Protein AF-W8YZR6-F1 (afdb_monomer)

Sequence (194 aa):
MFLKKNAETILKQSAKPENLPAQYIDMLAEHPPKNAQMVEAARIGDVQEKIISKRSFVLPILRPTKQGIEMDGAALFRGKDNKCVGMLNGEQTLGMNFVIGEKLGGYFTIREKNQLITYEIHKLHRKIKVFTENTTKPKFDIHLFLEGTLAELHFSDYKQVMDEKRLTKDISKEMEQRIQKSIKLVQKNIRWMY

Foldseek 3Di:
DDEPDDPVLQCPFQAPPHRGSVVVVVVLLPCCLAALQAAHADDPVRVVVLLVVLHKDWHFYWDQDPRHIDTGWIFTAGSNVRDRQDTGGSLLSSLVCLQPPPHDWHWDWDDDPFKIWIKTFPDKDKDWDWACPPVVDIDIDIDIDTDTDGPDIGGPDPVPPDDPVNVVVVVVVVSVVSNVVSVVVSCVRRVPDD

Radius of gyration: 18.9 Å; Cα contacts (8 Å, |Δi|>4): 340; chains: 1; bounding box: 51×31×49 Å

Structure (mmCIF, N/CA/C/O backbone):
data_AF-W8YZR6-F1
#
_entry.id   AF-W8YZR6-F1
#
loop_
_atom_site.group_PDB
_atom_site.id
_atom_site.type_symbol
_atom_site.label_atom_id
_atom_site.label_alt_id
_atom_site.label_comp_id
_atom_site.label_asym_id
_atom_site.label_entity_id
_atom_site.label_seq_id
_atom_site.pdbx_PDB_ins_code
_atom_site.Cartn_x
_atom_site.Cartn_y
_atom_site.Cartn_z
_atom_site.occupancy
_atom_site.B_iso_or_equiv
_atom_site.auth_seq_id
_atom_site.auth_comp_id
_atom_site.auth_asym_id
_atom_site.auth_atom_id
_atom_site.pdbx_PDB_model_num
ATOM 1 N N . MET A 1 1 ? -12.659 -6.607 0.108 1.00 91.25 1 MET A N 1
ATOM 2 C CA . MET A 1 1 ? -12.374 -5.526 -0.871 1.00 91.25 1 MET A CA 1
ATOM 3 C C . MET A 1 1 ? -13.376 -4.388 -0.686 1.00 91.25 1 MET A C 1
ATOM 5 O O . MET A 1 1 ? -14.341 -4.581 0.046 1.00 91.25 1 MET A O 1
ATOM 9 N N . PHE A 1 2 ? -13.167 -3.223 -1.305 1.00 92.81 2 PHE A N 1
ATOM 10 C CA . PHE A 1 2 ? -14.051 -2.057 -1.193 1.00 92.81 2 PHE A CA 1
ATOM 11 C C . PHE A 1 2 ? -14.440 -1.484 -2.560 1.00 92.81 2 PHE A C 1
ATOM 13 O O . PHE A 1 2 ? -13.616 -1.382 -3.463 1.00 92.81 2 PHE A O 1
ATOM 20 N N . LEU A 1 3 ? -15.685 -1.028 -2.681 1.00 91.81 3 LEU A N 1
ATOM 21 C CA . LEU A 1 3 ? -16.176 -0.258 -3.817 1.00 91.81 3 LEU A CA 1
ATOM 22 C C . LEU A 1 3 ? -16.985 0.924 -3.276 1.00 91.81 3 LEU A C 1
ATOM 24 O O . LEU A 1 3 ? -17.886 0.746 -2.464 1.00 91.81 3 LEU A O 1
ATOM 28 N N . LYS A 1 4 ? -16.680 2.139 -3.743 1.00 84.19 4 LYS A N 1
ATOM 29 C CA . LYS A 1 4 ? -17.398 3.357 -3.321 1.00 84.19 4 LYS A CA 1
ATOM 30 C C . LYS A 1 4 ? -18.831 3.430 -3.873 1.00 84.19 4 LYS A C 1
ATOM 32 O O . LYS A 1 4 ? -19.674 4.123 -3.314 1.00 84.19 4 LYS A O 1
ATOM 37 N N . LYS A 1 5 ? -19.075 2.783 -5.012 1.00 84.38 5 LYS A N 1
ATOM 38 C CA . LYS A 1 5 ? -20.367 2.728 -5.708 1.00 84.38 5 LYS A CA 1
ATOM 39 C C . LYS A 1 5 ? -21.103 1.419 -5.391 1.00 84.38 5 LYS A C 1
ATOM 41 O O . LYS A 1 5 ? -20.614 0.595 -4.629 1.00 84.38 5 LYS A O 1
ATOM 46 N N . ASN A 1 6 ? -22.271 1.230 -6.000 1.00 87.38 6 ASN A N 1
ATOM 47 C CA . ASN A 1 6 ? -23.043 -0.006 -5.891 1.00 87.38 6 ASN A CA 1
ATOM 48 C C . ASN A 1 6 ? -22.237 -1.215 -6.421 1.00 87.38 6 ASN A C 1
ATOM 50 O O . ASN A 1 6 ? -21.780 -1.200 -7.567 1.00 87.38 6 ASN A O 1
ATOM 54 N N . ALA A 1 7 ? -22.099 -2.256 -5.594 1.00 88.06 7 ALA A N 1
ATOM 55 C CA . ALA A 1 7 ? -21.412 -3.513 -5.909 1.00 88.06 7 ALA A CA 1
ATOM 56 C C . ALA A 1 7 ? -21.978 -4.230 -7.142 1.00 88.06 7 ALA A C 1
ATOM 58 O O . ALA A 1 7 ? -21.230 -4.859 -7.886 1.00 88.06 7 ALA A O 1
ATOM 59 N N . GLU A 1 8 ? -23.270 -4.062 -7.423 1.00 88.56 8 GLU A N 1
ATOM 60 C CA . GLU A 1 8 ? -23.934 -4.600 -8.611 1.00 88.56 8 GLU A CA 1
ATOM 61 C C . GLU A 1 8 ? -23.237 -4.179 -9.916 1.00 88.56 8 GLU A C 1
ATOM 63 O O . GLU A 1 8 ? -23.178 -4.950 -10.868 1.00 88.56 8 GLU A O 1
ATOM 68 N N . THR A 1 9 ? -22.640 -2.981 -9.954 1.00 87.94 9 THR A N 1
ATOM 69 C CA . THR A 1 9 ? -21.913 -2.494 -11.142 1.00 87.94 9 THR A CA 1
ATOM 70 C C . THR A 1 9 ? -20.668 -3.315 -11.468 1.00 87.94 9 THR A C 1
ATOM 72 O O . THR A 1 9 ? -20.282 -3.387 -12.629 1.00 87.94 9 THR A O 1
ATOM 75 N N . ILE A 1 10 ? -20.055 -3.943 -10.463 1.00 87.62 10 ILE A N 1
ATOM 76 C CA . ILE A 1 10 ? -18.914 -4.846 -10.631 1.00 87.62 10 ILE A CA 1
ATOM 77 C C . ILE A 1 10 ? -19.404 -6.233 -11.053 1.00 87.62 10 ILE A C 1
ATOM 79 O O . ILE A 1 10 ? -18.834 -6.834 -11.951 1.00 87.62 10 ILE A O 1
ATOM 83 N N . LEU A 1 11 ? -20.500 -6.720 -10.469 1.00 85.75 11 LEU A N 1
ATOM 84 C CA . LEU A 1 11 ? -21.044 -8.049 -10.775 1.00 85.75 11 LEU A CA 1
ATOM 85 C C . LEU A 1 11 ? -21.717 -8.146 -12.155 1.00 85.75 11 LEU A C 1
ATOM 87 O O . LEU A 1 11 ? -21.986 -9.245 -12.623 1.00 85.75 11 LEU A O 1
ATOM 91 N N . LYS A 1 12 ? -21.993 -7.011 -12.806 1.00 85.88 12 LYS A N 1
ATOM 92 C CA . LYS A 1 12 ? -22.522 -6.942 -14.180 1.00 85.88 12 LYS A CA 1
ATOM 93 C C . LYS A 1 12 ? -21.444 -6.775 -15.256 1.00 85.88 12 LYS A C 1
ATOM 95 O O . LYS A 1 12 ? -21.772 -6.794 -16.439 1.00 85.88 12 LYS A O 1
ATOM 100 N N . GLN A 1 13 ? -20.189 -6.550 -14.874 1.00 80.56 13 GLN A N 1
ATOM 101 C CA . GLN A 1 13 ? -19.082 -6.395 -15.821 1.00 80.56 13 GLN A CA 1
ATOM 102 C C . GLN A 1 13 ? -18.723 -7.746 -16.436 1.00 80.56 13 GLN A C 1
ATOM 104 O O . GLN A 1 13 ? -18.505 -8.693 -15.701 1.00 80.56 13 GLN A O 1
ATOM 109 N N . SER A 1 14 ? -18.578 -7.831 -17.756 1.00 72.88 14 SER A N 1
ATOM 110 C CA . SER A 1 14 ? -17.901 -8.964 -18.394 1.00 72.88 14 SER A CA 1
ATOM 111 C C . SER A 1 14 ? -16.448 -8.574 -18.655 1.00 72.88 14 SER A C 1
ATOM 113 O O . SER A 1 14 ? -16.198 -7.643 -19.426 1.00 72.88 14 SER A O 1
ATOM 115 N N . ALA A 1 15 ? -15.496 -9.259 -18.029 1.00 68.50 15 ALA A N 1
ATOM 116 C CA . ALA A 1 15 ? -14.074 -9.081 -18.306 1.00 68.50 15 ALA A CA 1
ATOM 117 C C . ALA A 1 15 ? -13.576 -10.220 -19.209 1.00 68.50 15 ALA A C 1
ATOM 119 O O . ALA A 1 15 ? -14.099 -11.325 -19.171 1.00 68.50 15 ALA A O 1
ATOM 120 N N . LYS A 1 16 ? -12.557 -9.971 -20.032 1.00 68.44 16 LYS A N 1
ATOM 121 C CA . LYS A 1 16 ? -11.732 -11.052 -20.597 1.00 68.44 16 LYS A CA 1
ATOM 122 C C . LYS A 1 16 ? -10.433 -11.119 -19.785 1.00 68.44 16 LYS A C 1
ATOM 124 O O . LYS A 1 16 ? -9.955 -10.063 -19.368 1.00 68.44 16 LYS A O 1
ATOM 129 N N . PRO A 1 17 ? -9.839 -12.304 -19.562 1.00 67.75 17 PRO A N 1
ATOM 130 C CA . PRO A 1 17 ? -10.177 -13.607 -20.148 1.00 67.75 17 PRO A CA 1
ATOM 131 C C . PRO A 1 17 ? -11.305 -14.377 -19.437 1.00 67.75 17 PRO A C 1
ATOM 133 O O . PRO A 1 17 ? -11.784 -15.350 -20.008 1.00 67.75 17 PRO A O 1
ATOM 136 N N . GLU A 1 18 ? -11.733 -13.947 -18.246 1.00 75.06 18 GLU A N 1
ATOM 137 C CA . GLU A 1 18 ? -12.742 -14.642 -17.434 1.00 75.06 18 GLU A CA 1
ATOM 138 C C . GLU A 1 18 ? -14.063 -13.863 -17.377 1.00 75.06 18 GLU A C 1
ATOM 140 O O . GLU A 1 18 ? -14.131 -12.768 -16.812 1.00 75.06 18 GLU A O 1
ATOM 145 N N . ASN A 1 19 ? -15.121 -14.448 -17.943 1.00 78.56 19 ASN A N 1
ATOM 146 C CA . ASN A 1 19 ? -16.433 -13.811 -18.053 1.00 78.56 19 ASN A CA 1
ATOM 147 C C . ASN A 1 19 ? -17.218 -13.837 -16.733 1.00 78.56 19 ASN A C 1
ATOM 149 O O . ASN A 1 19 ? -18.171 -13.070 -16.592 1.00 78.56 19 ASN A O 1
ATOM 153 N N . LEU A 1 20 ? -16.850 -14.704 -15.782 1.00 87.12 20 LEU A N 1
ATOM 154 C CA . LEU A 1 20 ? -17.445 -14.767 -14.451 1.00 87.12 20 LEU A CA 1
ATOM 155 C C . LEU A 1 20 ? -16.803 -13.716 -13.529 1.00 87.12 20 LEU A C 1
ATOM 157 O O . LEU A 1 20 ? -15.658 -13.881 -13.101 1.00 87.12 20 LEU A O 1
ATOM 161 N N . PRO A 1 21 ? -17.534 -12.662 -13.119 1.00 85.50 21 PRO A N 1
ATOM 162 C CA . PRO A 1 21 ? -16.940 -11.538 -12.389 1.00 85.50 21 PRO A CA 1
ATOM 163 C C . PRO A 1 21 ? -16.348 -11.951 -11.045 1.00 85.50 21 PRO A C 1
ATOM 165 O O . PRO A 1 21 ? -15.334 -11.410 -10.624 1.00 85.50 21 PRO A O 1
ATOM 168 N N . ALA A 1 22 ? -16.959 -12.936 -10.382 1.00 87.50 22 ALA A N 1
ATOM 169 C CA . ALA A 1 22 ? -16.454 -13.477 -9.127 1.00 87.50 22 ALA A CA 1
ATOM 170 C C . ALA A 1 22 ? -15.081 -14.148 -9.297 1.00 87.50 22 ALA A C 1
ATOM 172 O O . ALA A 1 22 ? -14.183 -13.876 -8.507 1.00 87.50 22 ALA A O 1
ATOM 173 N N . GLN A 1 23 ? -14.901 -14.963 -10.342 1.00 87.56 23 GLN A N 1
ATOM 174 C CA . GLN A 1 23 ? -13.617 -15.609 -10.632 1.00 87.56 23 GLN A CA 1
ATOM 175 C C . GLN A 1 23 ? -12.572 -14.587 -11.074 1.00 87.56 23 GLN A C 1
ATOM 177 O O . GLN A 1 23 ? -11.434 -14.635 -10.623 1.00 87.56 23 GLN A O 1
ATOM 182 N N . TYR A 1 24 ? -12.965 -13.600 -11.878 1.00 87.62 24 TYR A N 1
ATOM 183 C CA . TYR A 1 24 ? -12.060 -12.525 -12.265 1.00 87.62 24 TYR A CA 1
ATOM 184 C C . TYR A 1 24 ? -11.582 -11.699 -11.055 1.00 87.62 24 TYR A C 1
ATOM 186 O O . TYR A 1 24 ? -10.404 -11.366 -10.956 1.00 87.62 24 TYR A O 1
ATOM 194 N N . ILE A 1 25 ? -12.465 -11.401 -10.094 1.00 88.81 25 ILE A N 1
ATOM 195 C CA . ILE A 1 25 ? -12.089 -10.738 -8.833 1.00 88.81 25 ILE A CA 1
ATOM 196 C C . ILE A 1 25 ? -11.135 -11.609 -8.008 1.00 88.81 25 ILE A C 1
ATOM 198 O O . ILE A 1 25 ? -10.204 -11.072 -7.409 1.00 88.81 25 ILE A O 1
ATOM 202 N N . ASP A 1 26 ? -11.355 -12.922 -7.976 1.00 88.81 26 ASP A N 1
ATOM 203 C CA . ASP A 1 26 ? -10.480 -13.867 -7.276 1.00 88.81 26 ASP A CA 1
ATOM 204 C C . ASP A 1 26 ? -9.076 -13.889 -7.898 1.00 88.81 26 ASP A C 1
ATOM 206 O O . ASP A 1 26 ? -8.087 -13.713 -7.194 1.00 88.81 26 ASP A O 1
ATOM 210 N N . MET A 1 27 ? -8.981 -13.918 -9.233 1.00 87.06 27 MET A N 1
ATOM 211 C CA . MET A 1 27 ? -7.703 -13.774 -9.944 1.00 87.06 27 MET A CA 1
ATOM 212 C C . MET A 1 27 ? -6.999 -12.456 -9.594 1.00 87.06 27 MET A C 1
ATOM 214 O O . MET A 1 27 ? -5.801 -12.437 -9.312 1.00 87.06 27 MET A O 1
ATOM 218 N N . LEU A 1 28 ? -7.736 -11.338 -9.556 1.00 87.62 28 LEU A N 1
ATOM 219 C CA . LEU A 1 28 ? -7.172 -10.051 -9.140 1.00 87.62 28 LEU A CA 1
ATOM 220 C C . LEU A 1 28 ? -6.657 -10.096 -7.693 1.00 87.62 28 LEU A C 1
ATOM 222 O O . LEU A 1 28 ? -5.638 -9.470 -7.400 1.00 87.62 28 LEU A O 1
ATOM 226 N N . ALA A 1 29 ? -7.319 -10.831 -6.795 1.00 87.44 29 ALA A N 1
ATOM 227 C CA . ALA A 1 29 ? -6.928 -10.966 -5.391 1.00 87.44 29 ALA A CA 1
ATOM 228 C C . ALA A 1 29 ? -5.534 -11.590 -5.203 1.00 87.44 29 ALA A C 1
ATOM 230 O O . ALA A 1 29 ? -4.883 -11.314 -4.194 1.00 87.44 29 ALA A O 1
ATOM 231 N N . GLU A 1 30 ? -5.058 -12.369 -6.176 1.00 84.88 30 GLU A N 1
ATOM 232 C CA . GLU A 1 30 ? -3.738 -13.012 -6.168 1.00 84.88 30 GLU A CA 1
ATOM 233 C C . GLU A 1 30 ? -2.605 -12.105 -6.680 1.00 84.88 30 GLU A C 1
ATOM 235 O O . GLU A 1 30 ? -1.425 -12.413 -6.503 1.00 84.88 30 GLU A O 1
ATOM 240 N N . HIS A 1 31 ? -2.932 -10.973 -7.312 1.00 82.06 31 HIS A N 1
ATOM 241 C CA . HIS A 1 31 ? -1.958 -10.061 -7.922 1.00 82.06 31 HIS A CA 1
ATOM 242 C C . HIS A 1 31 ? -1.139 -9.164 -6.972 1.00 82.06 31 HIS A C 1
ATOM 244 O O . HIS A 1 31 ? -0.016 -8.828 -7.357 1.00 82.06 31 HIS A O 1
ATOM 250 N N . PRO A 1 32 ? -1.601 -8.747 -5.772 1.00 75.25 32 PRO A N 1
ATOM 251 C CA . PRO A 1 32 ? -0.877 -7.789 -4.929 1.00 75.25 32 PRO A CA 1
ATOM 252 C C . PRO A 1 32 ? 0.609 -8.101 -4.665 1.00 75.25 32 PRO A C 1
ATOM 254 O O . PRO A 1 32 ? 1.411 -7.172 -4.742 1.00 75.25 32 PRO A O 1
ATOM 257 N N . PRO A 1 33 ? 1.049 -9.363 -4.471 1.00 74.19 33 PRO A N 1
ATOM 258 C CA . PRO A 1 33 ? 2.476 -9.675 -4.333 1.00 74.19 33 PRO A CA 1
ATOM 259 C C . PRO A 1 33 ? 3.338 -9.265 -5.539 1.00 74.19 33 PRO A C 1
ATOM 261 O O . PRO A 1 33 ? 4.545 -9.090 -5.394 1.00 74.19 33 PRO A O 1
ATOM 264 N N . LYS A 1 34 ? 2.733 -9.115 -6.724 1.00 76.81 34 LYS A N 1
ATOM 265 C CA . LYS A 1 34 ? 3.382 -8.722 -7.985 1.00 76.81 34 LYS A CA 1
ATOM 266 C C . LYS A 1 34 ? 3.108 -7.265 -8.373 1.00 76.81 34 LYS A C 1
ATOM 268 O O . 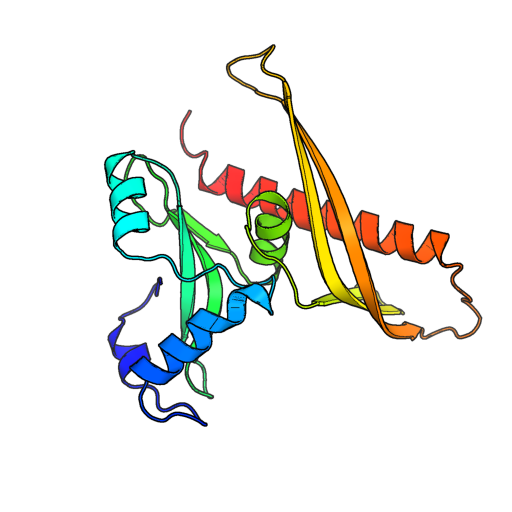LYS A 1 34 ? 3.668 -6.788 -9.354 1.00 76.81 34 LYS A O 1
ATOM 273 N N . ASN A 1 35 ? 2.248 -6.562 -7.634 1.00 82.25 35 ASN A N 1
ATOM 274 C CA . ASN A 1 35 ? 1.923 -5.164 -7.883 1.00 82.25 35 ASN A CA 1
ATOM 275 C C . ASN A 1 35 ? 1.884 -4.374 -6.572 1.00 82.25 35 ASN A C 1
ATOM 277 O O . ASN A 1 35 ? 0.868 -4.312 -5.880 1.00 82.25 35 ASN A O 1
ATOM 281 N N . ALA A 1 36 ? 2.987 -3.689 -6.287 1.00 81.94 36 ALA A N 1
ATOM 282 C CA . ALA A 1 36 ? 3.149 -2.841 -5.118 1.00 81.94 36 ALA A CA 1
ATOM 283 C C . ALA A 1 36 ? 2.123 -1.697 -4.986 1.00 81.94 36 ALA A C 1
ATOM 285 O O . ALA A 1 36 ? 1.977 -1.142 -3.896 1.00 81.94 36 ALA A O 1
ATOM 286 N N . GLN A 1 37 ? 1.402 -1.340 -6.053 1.00 87.19 37 GLN A N 1
ATOM 287 C CA . GLN A 1 37 ? 0.322 -0.346 -6.025 1.00 87.19 37 GLN A CA 1
ATOM 288 C C . GLN A 1 37 ? -1.007 -0.907 -5.483 1.00 87.19 37 GLN A C 1
ATOM 290 O O . GLN A 1 37 ? -1.957 -0.154 -5.255 1.00 87.19 37 GLN A O 1
ATOM 295 N N . MET A 1 38 ? -1.082 -2.218 -5.246 1.00 87.19 38 MET A N 1
ATOM 296 C CA . MET A 1 38 ? -2.266 -2.916 -4.751 1.00 87.19 38 MET A CA 1
ATOM 297 C C . MET A 1 38 ? -2.081 -3.334 -3.292 1.00 87.19 38 MET A C 1
ATOM 299 O O . MET A 1 38 ? -0.975 -3.603 -2.827 1.00 87.19 38 MET A O 1
ATOM 303 N N . VAL A 1 39 ? -3.182 -3.397 -2.548 1.00 89.31 39 VAL A N 1
ATOM 304 C CA . VAL A 1 39 ? -3.201 -3.977 -1.198 1.00 89.31 39 VAL A CA 1
ATOM 305 C C . VAL A 1 39 ? -3.699 -5.411 -1.285 1.00 89.31 39 VAL A C 1
ATOM 307 O O . VAL A 1 39 ? -4.571 -5.716 -2.099 1.00 89.31 39 VAL A O 1
ATOM 310 N N . GLU A 1 40 ? -3.175 -6.283 -0.428 1.00 87.75 40 GLU A N 1
ATOM 311 C CA . GLU A 1 40 ? -3.666 -7.652 -0.299 1.00 87.75 40 GLU A CA 1
ATOM 312 C C . GLU A 1 40 ? -5.172 -7.701 -0.001 1.00 87.75 40 GLU A C 1
ATOM 314 O O . GLU A 1 40 ? -5.731 -6.879 0.739 1.00 87.75 40 GLU A O 1
ATOM 319 N N . ALA A 1 41 ? -5.850 -8.683 -0.595 1.00 87.81 41 ALA A N 1
ATOM 320 C CA . ALA A 1 41 ? -7.250 -8.929 -0.309 1.00 87.81 41 ALA A CA 1
ATOM 321 C C . ALA A 1 41 ? -7.407 -9.413 1.140 1.00 87.81 41 ALA A C 1
ATOM 323 O O . ALA A 1 41 ? -6.919 -10.473 1.520 1.00 87.81 41 ALA A O 1
ATOM 324 N N . ALA A 1 42 ? -8.109 -8.628 1.957 1.00 89.94 42 ALA A N 1
ATOM 325 C CA . ALA A 1 42 ? -8.361 -8.991 3.346 1.00 89.94 42 ALA A CA 1
ATOM 326 C C . ALA A 1 42 ? -9.412 -10.105 3.453 1.00 89.94 42 ALA A C 1
ATOM 328 O O . ALA A 1 42 ? -10.463 -10.033 2.802 1.00 89.94 42 ALA A O 1
ATOM 329 N N . ARG A 1 43 ? -9.171 -11.083 4.334 1.00 91.94 43 ARG A N 1
ATOM 330 C CA . ARG A 1 43 ? -10.180 -12.081 4.706 1.00 91.94 43 ARG A CA 1
ATOM 331 C C . ARG A 1 43 ? -11.198 -11.453 5.649 1.00 91.94 43 ARG A C 1
ATOM 333 O O . ARG A 1 43 ? -10.880 -10.547 6.418 1.00 91.94 43 ARG A O 1
ATOM 340 N N . ILE A 1 44 ? -12.428 -11.963 5.630 1.00 93.50 44 ILE A N 1
ATOM 341 C CA . ILE A 1 44 ? -13.504 -11.431 6.478 1.00 93.50 44 ILE A CA 1
ATOM 342 C C . ILE A 1 44 ? -13.156 -11.489 7.973 1.00 93.50 44 ILE A C 1
ATOM 344 O O . ILE A 1 44 ? -13.432 -10.529 8.688 1.00 93.50 44 ILE A O 1
ATOM 348 N N . GLY A 1 45 ? -12.477 -12.552 8.420 1.00 96.19 45 GLY A N 1
ATOM 349 C CA . GLY A 1 45 ? -12.012 -12.690 9.803 1.00 96.19 45 GLY A CA 1
ATOM 350 C C . GLY A 1 45 ? -11.028 -11.592 10.215 1.00 96.19 45 GLY A C 1
ATOM 351 O O . GLY A 1 45 ? -11.189 -11.003 11.280 1.00 96.19 45 GLY A O 1
ATOM 352 N N . ASP A 1 46 ? -10.081 -11.236 9.340 1.00 93.75 46 ASP A N 1
ATOM 353 C CA . ASP A 1 46 ? -9.103 -10.170 9.603 1.00 93.75 46 ASP A CA 1
ATOM 354 C C . ASP A 1 46 ? -9.779 -8.797 9.682 1.00 93.75 46 ASP A C 1
ATOM 356 O O . ASP A 1 46 ? -9.393 -7.938 10.473 1.00 93.75 46 ASP A O 1
ATOM 360 N N . VAL A 1 47 ? -10.799 -8.567 8.851 1.00 95.75 47 VAL A N 1
ATOM 361 C CA . VAL A 1 47 ? -11.575 -7.321 8.880 1.00 95.75 47 VAL A CA 1
ATOM 362 C C . VAL A 1 47 ? -12.411 -7.244 10.155 1.00 95.75 47 VAL A C 1
ATOM 364 O O . VAL A 1 47 ? -12.412 -6.211 10.821 1.00 95.75 47 VAL A O 1
ATOM 367 N N . GLN A 1 48 ? -13.092 -8.332 10.516 1.00 96.69 48 GLN A N 1
ATOM 368 C CA . GLN A 1 48 ? -13.896 -8.414 11.732 1.00 96.69 48 GLN A CA 1
ATOM 369 C C . GLN A 1 48 ? -13.043 -8.179 12.982 1.00 96.69 48 GLN A C 1
ATOM 371 O O . GLN A 1 48 ? -13.433 -7.405 13.855 1.00 96.69 48 GLN A O 1
ATOM 376 N N . GLU A 1 49 ? -11.866 -8.796 13.055 1.00 96.81 49 GLU A N 1
ATOM 377 C CA . GLU A 1 49 ? -10.923 -8.609 14.154 1.00 96.81 49 GLU A CA 1
ATOM 378 C C . GLU A 1 49 ? -10.511 -7.133 14.290 1.00 96.81 49 GLU A C 1
ATOM 380 O O . GLU A 1 49 ? -10.579 -6.574 15.390 1.00 96.81 49 GLU A O 1
ATOM 385 N N . LYS A 1 50 ? -10.178 -6.458 13.182 1.00 95.75 50 LYS A N 1
ATOM 386 C CA . LYS A 1 50 ? -9.815 -5.029 13.186 1.00 95.75 50 LYS A CA 1
ATOM 387 C C . LYS A 1 50 ? -10.981 -4.132 13.603 1.00 95.75 50 LYS A C 1
ATOM 389 O O . LYS A 1 50 ? -10.778 -3.186 14.361 1.00 95.75 50 LYS A O 1
ATOM 394 N N . ILE A 1 51 ? -12.201 -4.455 13.171 1.00 95.81 51 ILE A N 1
ATOM 395 C CA . ILE A 1 51 ? -13.431 -3.751 13.565 1.00 95.81 51 ILE A CA 1
ATOM 396 C C . ILE A 1 51 ? -13.672 -3.869 15.076 1.00 95.81 51 ILE A C 1
ATOM 398 O O . ILE A 1 51 ? -13.896 -2.857 15.742 1.00 95.81 51 ILE A O 1
ATOM 402 N N . ILE A 1 52 ? -13.608 -5.085 15.629 1.00 96.38 52 ILE A N 1
ATOM 403 C CA . ILE A 1 52 ? -13.857 -5.345 17.058 1.00 96.38 52 ILE A CA 1
ATOM 404 C C . ILE A 1 52 ? -12.780 -4.679 17.921 1.00 96.38 52 ILE A C 1
ATOM 406 O O . ILE A 1 52 ? -13.091 -4.042 18.927 1.00 96.38 52 ILE A O 1
ATOM 410 N N . SER A 1 53 ? -11.517 -4.765 17.498 1.00 96.44 53 SER A N 1
ATOM 411 C CA . SER A 1 53 ? -10.371 -4.156 18.187 1.00 96.44 53 SER A CA 1
ATOM 412 C C . SER A 1 53 ? -10.231 -2.643 17.955 1.00 96.44 53 SER A C 1
ATOM 414 O O . SER A 1 53 ? -9.293 -2.032 18.468 1.00 96.44 53 SER A O 1
ATOM 416 N N . LYS A 1 54 ? -11.152 -2.016 17.204 1.00 95.56 54 LYS A N 1
ATOM 417 C CA . LYS A 1 54 ? -11.117 -0.591 16.822 1.00 95.56 54 LYS A CA 1
ATOM 418 C C . LYS A 1 54 ? -9.800 -0.177 16.151 1.00 95.56 54 LYS A C 1
ATOM 420 O O . LYS A 1 54 ? -9.354 0.968 16.281 1.00 95.56 54 LYS A O 1
ATOM 425 N N . ARG A 1 55 ? -9.167 -1.093 15.417 1.00 94.31 55 ARG A N 1
ATOM 426 C CA . ARG A 1 55 ? -7.934 -0.843 14.665 1.00 94.31 55 ARG A CA 1
ATOM 427 C C . ARG A 1 55 ? -8.270 -0.322 13.276 1.00 94.31 55 ARG A C 1
ATOM 429 O O . ARG A 1 55 ? -9.131 -0.856 12.587 1.00 94.31 55 ARG A O 1
ATOM 436 N N . SER A 1 56 ? -7.590 0.745 12.859 1.00 94.19 56 SER A N 1
ATOM 437 C CA . SER A 1 56 ? -7.704 1.244 11.485 1.00 94.19 56 SER A CA 1
ATOM 438 C C . SER A 1 56 ? -7.163 0.206 10.506 1.00 94.19 56 SER A C 1
ATOM 440 O O . SER A 1 56 ? -6.184 -0.482 10.796 1.00 94.19 56 SER A O 1
ATOM 442 N N . PHE A 1 57 ? -7.790 0.101 9.342 1.00 94.25 57 PHE A N 1
ATOM 443 C CA . PHE A 1 57 ? -7.449 -0.905 8.345 1.00 94.25 57 PHE A CA 1
ATOM 444 C C . PHE A 1 57 ? -7.588 -0.360 6.932 1.00 94.25 57 PHE A C 1
ATOM 446 O O . PHE A 1 57 ? -8.134 0.719 6.707 1.00 94.25 57 PHE A O 1
ATOM 453 N N . VAL A 1 58 ? -7.064 -1.115 5.975 1.00 94.12 58 VAL A N 1
ATOM 454 C CA . VAL A 1 58 ? -7.156 -0.793 4.556 1.00 94.12 58 VAL A CA 1
ATOM 455 C C . VAL A 1 58 ? -7.774 -1.955 3.800 1.00 94.12 58 VAL A C 1
ATOM 457 O O . VAL A 1 58 ? -7.586 -3.110 4.178 1.00 94.12 58 VAL A O 1
ATOM 460 N N . LEU A 1 59 ? -8.526 -1.645 2.748 1.00 94.81 59 LEU A N 1
ATOM 461 C CA . LEU A 1 59 ? -9.054 -2.633 1.808 1.00 94.81 59 LEU A CA 1
ATOM 462 C C . LEU A 1 59 ? -8.665 -2.233 0.384 1.00 94.81 59 LEU A C 1
ATOM 464 O O . LEU A 1 59 ? -8.712 -1.039 0.077 1.00 94.81 59 LEU A O 1
ATOM 468 N N . PRO A 1 60 ? -8.346 -3.189 -0.503 1.00 93.50 60 PRO A N 1
ATOM 469 C CA . PRO A 1 60 ? -8.131 -2.871 -1.908 1.00 93.50 60 PRO A CA 1
ATOM 470 C C . PRO A 1 60 ? -9.421 -2.344 -2.538 1.00 93.50 60 PRO A C 1
ATOM 472 O O . PRO A 1 60 ? -10.524 -2.787 -2.185 1.00 93.50 60 PRO A O 1
ATOM 475 N N . ILE A 1 61 ? -9.281 -1.390 -3.456 1.00 93.62 61 ILE A N 1
ATOM 476 C CA . ILE A 1 61 ? -10.409 -0.771 -4.154 1.00 93.62 61 ILE A CA 1
ATOM 477 C C . ILE A 1 61 ? -10.656 -1.503 -5.470 1.00 93.62 61 ILE A C 1
ATOM 479 O O . ILE A 1 61 ? -9.743 -1.648 -6.275 1.00 93.62 61 ILE A O 1
ATOM 483 N N . LEU A 1 62 ? -11.909 -1.877 -5.715 1.00 92.25 62 LEU A N 1
ATOM 484 C CA . LEU A 1 62 ? -12.376 -2.293 -7.033 1.00 92.25 62 LEU A CA 1
ATOM 485 C C . LEU A 1 62 ? -12.918 -1.088 -7.803 1.00 92.25 62 LEU A C 1
ATOM 487 O O . LEU A 1 62 ? -13.590 -0.224 -7.230 1.00 92.25 62 LEU A O 1
ATOM 491 N N . ARG A 1 63 ? -12.659 -1.031 -9.109 1.00 88.75 63 ARG A N 1
ATOM 492 C CA . ARG A 1 63 ? -13.219 -0.030 -10.022 1.00 88.75 63 ARG A CA 1
ATOM 493 C C . ARG A 1 63 ? -13.724 -0.705 -11.296 1.00 88.75 63 ARG A C 1
ATOM 495 O O . ARG A 1 63 ? -13.003 -1.508 -11.877 1.00 88.75 63 ARG A O 1
ATOM 502 N N . PRO A 1 64 ? -14.938 -0.379 -11.765 1.00 86.81 64 PRO A N 1
ATOM 503 C CA . PRO A 1 64 ? -15.358 -0.780 -13.098 1.00 86.81 64 PRO A CA 1
ATOM 504 C C . PRO A 1 64 ? -14.575 0.027 -14.141 1.00 86.81 64 PRO A C 1
ATOM 506 O O . PRO A 1 64 ? -14.457 1.250 -14.022 1.00 86.81 64 PRO A O 1
ATOM 509 N N . THR A 1 65 ? -14.088 -0.640 -15.180 1.00 85.56 65 THR A N 1
ATOM 510 C CA . THR A 1 65 ? -13.431 -0.021 -16.337 1.00 85.56 65 THR A CA 1
ATOM 511 C C . THR A 1 65 ? -14.169 -0.398 -17.622 1.00 85.56 65 THR A C 1
ATOM 513 O O . THR A 1 65 ? -15.161 -1.125 -17.596 1.00 85.56 65 THR A O 1
ATOM 516 N N . LYS A 1 66 ? -13.713 0.108 -18.774 1.00 82.19 66 LYS A N 1
ATOM 517 C CA . LYS A 1 66 ? -14.233 -0.340 -20.080 1.00 82.19 66 LYS A CA 1
ATOM 518 C C . LYS A 1 66 ? -13.829 -1.782 -20.413 1.00 82.19 66 LYS A C 1
ATOM 520 O O . LYS A 1 66 ? -14.437 -2.386 -21.285 1.00 82.19 66 LYS A O 1
ATOM 525 N N . GLN A 1 67 ? -12.775 -2.288 -19.775 1.00 79.44 67 GLN A N 1
ATOM 526 C CA . GLN A 1 67 ? -12.158 -3.584 -20.065 1.00 79.44 67 GLN A CA 1
ATOM 527 C C . GLN A 1 67 ? -12.567 -4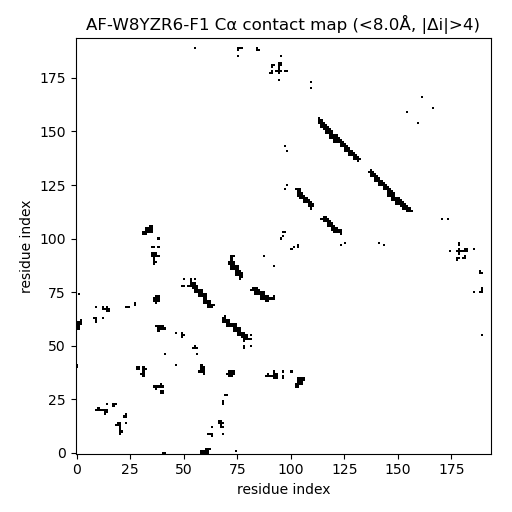.667 -19.054 1.00 79.44 67 GLN A C 1
ATOM 529 O O . GLN A 1 67 ? -12.154 -5.815 -19.201 1.00 79.44 67 GLN A O 1
ATOM 534 N N . GLY A 1 68 ? -13.362 -4.316 -18.039 1.00 85.00 68 GLY A N 1
ATOM 535 C CA . GLY A 1 68 ? -13.754 -5.215 -16.963 1.00 85.00 68 GLY A CA 1
ATOM 536 C C . GLY A 1 68 ? -13.650 -4.538 -15.601 1.00 85.00 68 GLY A C 1
ATOM 537 O O . GLY A 1 68 ? -14.213 -3.469 -15.353 1.00 85.00 68 GLY A O 1
ATOM 538 N N . ILE A 1 69 ? -12.907 -5.174 -14.701 1.00 88.38 69 ILE A N 1
ATOM 539 C CA . ILE A 1 69 ? -12.716 -4.724 -13.323 1.00 88.38 69 ILE A CA 1
ATOM 540 C C . ILE A 1 69 ? -11.231 -4.433 -13.113 1.00 88.38 69 ILE A C 1
ATOM 542 O O . ILE A 1 69 ? -10.363 -5.170 -13.556 1.00 88.38 69 ILE A O 1
ATOM 546 N N . GLU A 1 70 ? -10.924 -3.346 -12.430 1.00 87.50 70 GLU A N 1
ATOM 547 C CA . GLU A 1 70 ? -9.573 -3.040 -11.983 1.00 87.50 70 GLU A CA 1
ATOM 548 C C . GLU A 1 70 ? -9.541 -3.111 -10.460 1.00 87.50 70 GLU A C 1
ATOM 550 O O . GLU A 1 70 ? -10.456 -2.622 -9.790 1.00 87.50 70 GLU A O 1
ATOM 555 N N . MET A 1 71 ? -8.482 -3.705 -9.915 1.00 88.81 71 MET A N 1
ATOM 556 C CA . MET A 1 71 ? -8.162 -3.600 -8.499 1.00 88.81 71 MET A CA 1
ATOM 557 C C . MET A 1 71 ? -6.921 -2.720 -8.355 1.00 88.81 71 MET A C 1
ATOM 559 O O . MET A 1 71 ? -5.828 -3.138 -8.714 1.00 88.81 71 MET A O 1
ATOM 563 N N . ASP A 1 72 ? -7.100 -1.497 -7.857 1.00 87.62 72 ASP A N 1
ATOM 564 C CA . ASP A 1 72 ? -6.026 -0.505 -7.727 1.00 87.62 72 ASP A CA 1
ATOM 565 C C . ASP A 1 72 ? -6.248 0.403 -6.516 1.00 87.62 72 ASP A C 1
ATOM 567 O O . ASP A 1 72 ? -7.328 0.972 -6.315 1.00 87.62 72 ASP A O 1
ATOM 571 N N . GLY A 1 73 ? -5.182 0.608 -5.749 1.00 92.19 73 GLY A N 1
ATOM 572 C CA . GLY A 1 73 ? -5.166 1.502 -4.608 1.00 92.19 73 GLY A CA 1
ATOM 573 C C . GLY A 1 73 ? -5.811 0.937 -3.337 1.00 92.19 73 GLY A C 1
ATOM 574 O O . GLY A 1 73 ? -6.162 -0.243 -3.243 1.00 92.19 73 GLY A O 1
ATOM 575 N N . ALA A 1 74 ? -5.982 1.805 -2.336 1.00 94.31 74 ALA A N 1
ATOM 576 C CA . ALA A 1 74 ? -6.417 1.426 -0.991 1.00 94.31 74 ALA A CA 1
ATOM 577 C C . ALA A 1 74 ? -7.513 2.340 -0.432 1.00 94.31 74 ALA A C 1
ATOM 579 O O . ALA A 1 74 ? -7.377 3.561 -0.418 1.00 94.31 74 ALA A O 1
ATOM 580 N N . ALA A 1 75 ? -8.584 1.766 0.106 1.00 95.38 75 ALA A N 1
ATOM 581 C CA . ALA A 1 75 ? -9.568 2.483 0.909 1.00 95.38 75 ALA A CA 1
ATOM 582 C C . ALA A 1 75 ? -9.144 2.476 2.378 1.00 95.38 75 ALA A C 1
ATOM 584 O O . ALA A 1 75 ? -8.837 1.419 2.925 1.00 95.38 75 ALA A O 1
ATOM 585 N N . LEU A 1 76 ? -9.133 3.649 3.011 1.00 95.56 76 LEU A N 1
ATOM 586 C CA . LEU A 1 76 ? -8.693 3.845 4.390 1.00 95.56 76 LEU A CA 1
ATOM 587 C C . LEU A 1 76 ? -9.893 3.811 5.333 1.00 95.56 76 LEU A C 1
ATOM 589 O O . LEU A 1 76 ? -10.752 4.691 5.268 1.00 95.56 76 LEU A O 1
ATOM 593 N N . PHE A 1 77 ? -9.921 2.845 6.245 1.00 95.38 77 PHE A N 1
ATOM 594 C CA . PHE A 1 77 ? -10.948 2.711 7.271 1.00 95.38 77 PHE A CA 1
ATOM 595 C C . PHE A 1 77 ? -10.395 3.104 8.631 1.00 95.38 77 PHE A C 1
ATOM 597 O O . PHE A 1 77 ? -9.365 2.601 9.082 1.00 95.38 77 PHE A O 1
ATOM 604 N N . ARG A 1 78 ? -11.093 4.016 9.301 1.00 94.44 78 ARG A N 1
ATOM 605 C CA . ARG A 1 78 ? -10.714 4.495 10.625 1.00 94.44 78 ARG A CA 1
ATOM 606 C C . ARG A 1 78 ? -11.316 3.597 11.698 1.00 94.44 78 ARG A C 1
ATOM 608 O O . ARG A 1 78 ? -12.529 3.461 11.768 1.00 94.44 78 ARG A O 1
ATOM 615 N N . GLY A 1 79 ? -10.483 3.047 12.576 1.00 93.56 79 GLY A N 1
ATOM 616 C CA . GLY A 1 79 ? -10.915 2.014 13.524 1.00 93.56 79 GLY A CA 1
ATOM 617 C C . GLY A 1 79 ? -11.924 2.469 14.584 1.00 93.56 79 GLY A C 1
ATOM 618 O O . GLY A 1 79 ? -12.745 1.676 15.025 1.00 93.56 79 GLY A O 1
ATOM 619 N N . LYS A 1 80 ? -11.927 3.752 14.977 1.00 91.81 80 LYS A N 1
ATOM 620 C CA . LYS A 1 80 ? -12.827 4.235 16.045 1.00 91.81 80 LYS A CA 1
ATOM 621 C C . LYS A 1 80 ? -14.315 4.153 15.687 1.00 91.81 80 LYS A C 1
ATOM 623 O O . LYS A 1 80 ? -15.140 4.011 16.581 1.00 91.81 80 LYS A O 1
ATOM 628 N N . ASP A 1 81 ? -14.645 4.299 14.404 1.00 93.94 81 ASP A N 1
ATOM 629 C CA . ASP A 1 81 ? -16.018 4.363 13.893 1.00 93.94 81 ASP A CA 1
ATOM 630 C C . ASP A 1 81 ? -16.237 3.538 12.616 1.00 93.94 81 ASP A C 1
ATOM 632 O O . ASP A 1 81 ? -17.318 3.584 12.033 1.00 93.94 81 ASP A O 1
ATOM 636 N N . ASN A 1 82 ? -15.220 2.792 12.179 1.00 93.44 82 ASN A N 1
ATOM 637 C CA . ASN A 1 82 ? -15.215 1.924 10.999 1.00 93.44 82 ASN A CA 1
ATOM 638 C C . ASN A 1 82 ? -15.622 2.624 9.694 1.00 93.44 82 ASN A C 1
ATOM 640 O O . ASN A 1 82 ? -16.051 1.981 8.736 1.00 93.44 82 ASN A O 1
ATOM 644 N N . LYS A 1 83 ? -15.474 3.952 9.628 1.00 94.38 83 LYS A N 1
ATOM 645 C CA . LYS A 1 83 ? -15.808 4.728 8.431 1.00 94.38 83 LYS A CA 1
ATOM 646 C C . LYS A 1 83 ? -14.647 4.729 7.446 1.00 94.38 83 LYS A C 1
ATOM 648 O O . LYS A 1 83 ? -13.490 4.886 7.838 1.00 94.38 83 LYS A O 1
ATOM 653 N N . CYS A 1 84 ? -14.973 4.635 6.158 1.00 94.62 84 CYS A N 1
ATOM 654 C CA . CYS A 1 84 ? -14.033 4.947 5.087 1.00 94.62 84 CYS A CA 1
ATOM 655 C C . CYS A 1 84 ? -13.755 6.460 5.102 1.00 94.62 84 CYS A C 1
ATOM 657 O O . CYS A 1 84 ? -14.641 7.259 4.803 1.00 94.62 84 CYS A O 1
ATOM 659 N N . VAL A 1 85 ? -12.537 6.856 5.467 1.00 94.69 85 VAL A N 1
ATOM 660 C CA . VAL A 1 85 ? -12.127 8.263 5.651 1.00 94.69 85 VAL A CA 1
ATOM 661 C C . VAL A 1 85 ? -11.276 8.803 4.508 1.00 94.69 85 VAL A C 1
ATOM 663 O O . VAL A 1 85 ? -10.996 9.995 4.457 1.00 94.69 85 VAL A O 1
ATOM 666 N N . GLY A 1 86 ? -10.860 7.941 3.585 1.00 93.62 86 GLY A N 1
ATOM 667 C CA . GLY A 1 86 ? -10.048 8.338 2.447 1.00 93.62 86 GLY A CA 1
ATOM 668 C C . GLY A 1 86 ? -9.815 7.183 1.490 1.00 93.62 86 GLY A C 1
ATOM 669 O O . GLY A 1 86 ? -10.097 6.027 1.798 1.00 93.62 86 GLY A O 1
ATOM 670 N N . MET A 1 87 ? -9.296 7.512 0.316 1.00 93.62 87 MET A N 1
ATOM 671 C CA . MET A 1 87 ? -8.875 6.548 -0.691 1.00 93.62 87 MET A CA 1
ATOM 672 C C . MET A 1 87 ? -7.511 6.984 -1.216 1.00 93.62 87 MET A C 1
ATOM 674 O O . MET A 1 87 ? -7.282 8.175 -1.426 1.00 93.62 87 MET A O 1
ATOM 678 N N . LEU A 1 88 ? -6.628 6.017 -1.406 1.00 93.69 88 LEU A N 1
ATOM 679 C CA . LEU A 1 88 ? -5.328 6.162 -2.033 1.00 93.69 88 LEU A CA 1
ATOM 680 C C . LEU A 1 88 ? -5.420 5.628 -3.462 1.00 93.69 88 LEU A C 1
ATOM 682 O O . LEU A 1 88 ? -6.042 4.590 -3.697 1.00 93.69 88 LEU A O 1
ATOM 686 N N . ASN A 1 89 ? -4.798 6.322 -4.411 1.00 92.19 89 ASN A N 1
ATOM 687 C CA . ASN A 1 89 ? -4.534 5.752 -5.736 1.00 92.19 89 ASN A CA 1
ATOM 688 C C . ASN A 1 89 ? -3.342 4.774 -5.683 1.00 92.19 89 ASN A C 1
ATOM 690 O O . ASN A 1 89 ? -2.709 4.640 -4.631 1.00 92.19 89 ASN A O 1
ATOM 694 N N . GLY A 1 90 ? -3.026 4.106 -6.795 1.00 89.38 90 GLY A N 1
ATOM 695 C CA . GLY A 1 90 ? -1.905 3.168 -6.868 1.00 89.38 90 GLY A CA 1
ATOM 696 C C . GLY A 1 90 ? -0.563 3.736 -6.389 1.00 89.38 90 GLY A C 1
ATOM 697 O O . GLY A 1 90 ? 0.080 3.152 -5.523 1.00 89.38 90 GLY A O 1
ATOM 698 N N . GLU A 1 91 ? -0.173 4.929 -6.845 1.00 87.25 91 GLU A N 1
ATOM 699 C CA . GLU A 1 91 ? 1.090 5.580 -6.443 1.00 87.25 91 GLU A CA 1
ATOM 700 C C . GLU A 1 91 ? 1.160 5.920 -4.945 1.00 87.25 91 GLU A C 1
ATOM 702 O O . GLU A 1 91 ? 2.195 5.763 -4.296 1.00 87.25 91 GLU A O 1
ATOM 707 N N . GLN A 1 92 ? 0.053 6.375 -4.360 1.00 91.81 92 GLN A N 1
ATOM 708 C CA . GLN A 1 92 ? -0.033 6.634 -2.920 1.00 91.81 92 GLN A CA 1
ATOM 709 C C . GLN A 1 92 ? -0.040 5.329 -2.112 1.00 91.81 92 GLN A C 1
ATOM 711 O O . GLN A 1 92 ? 0.475 5.268 -0.994 1.00 91.81 92 GLN A O 1
ATOM 716 N N . THR A 1 93 ? -0.624 4.275 -2.676 1.00 92.00 93 THR A N 1
ATOM 717 C CA . THR A 1 93 ? -0.675 2.943 -2.064 1.00 92.00 93 THR A CA 1
ATOM 718 C C . THR A 1 93 ? 0.698 2.287 -2.074 1.00 92.00 93 THR A C 1
ATOM 720 O O . THR A 1 93 ? 1.108 1.755 -1.048 1.00 92.00 93 THR A O 1
ATOM 723 N N . LEU A 1 94 ? 1.457 2.443 -3.159 1.00 89.88 94 LEU A N 1
ATOM 724 C CA . LEU A 1 94 ? 2.860 2.048 -3.266 1.00 89.88 94 LEU A CA 1
ATOM 725 C C . LEU A 1 94 ? 3.698 2.626 -2.116 1.00 89.88 94 LEU A C 1
ATOM 727 O O . LEU A 1 94 ? 4.361 1.886 -1.389 1.00 89.88 94 LEU A O 1
ATOM 731 N N . GLY A 1 95 ? 3.619 3.942 -1.893 1.00 90.56 95 GLY A N 1
ATOM 732 C CA . GLY A 1 95 ? 4.347 4.599 -0.804 1.00 90.56 95 GLY A CA 1
ATOM 733 C C . GLY A 1 95 ? 3.947 4.103 0.592 1.00 90.56 95 GLY A C 1
ATOM 734 O O . GLY A 1 95 ? 4.801 3.976 1.466 1.00 90.56 95 GLY A O 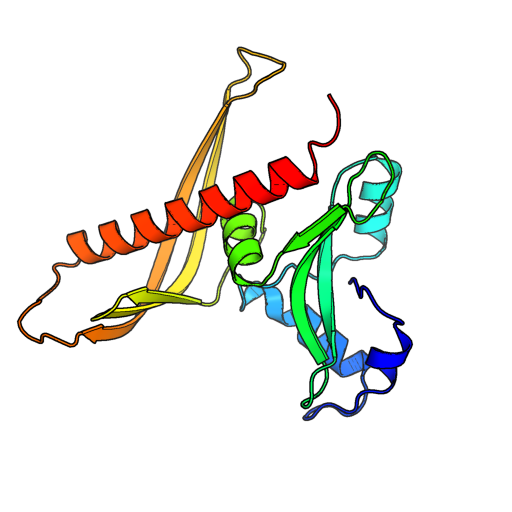1
ATOM 735 N N . MET A 1 96 ? 2.663 3.799 0.806 1.00 91.62 96 MET A N 1
ATOM 736 C CA . MET A 1 96 ? 2.174 3.194 2.050 1.00 91.62 96 MET A CA 1
ATOM 737 C C . MET A 1 96 ? 2.703 1.763 2.223 1.00 91.62 96 MET A C 1
ATOM 739 O O . MET A 1 96 ? 3.184 1.407 3.301 1.00 91.62 96 MET A O 1
ATOM 743 N N . ASN A 1 97 ? 2.644 0.954 1.166 1.00 91.00 97 ASN A N 1
ATOM 744 C CA . ASN A 1 97 ? 3.045 -0.444 1.186 1.00 91.00 97 ASN A CA 1
ATOM 745 C C . ASN A 1 97 ? 4.535 -0.602 1.514 1.00 91.00 97 ASN A C 1
ATOM 747 O O . ASN A 1 97 ? 4.864 -1.458 2.329 1.00 91.00 97 ASN A O 1
ATOM 751 N N . PHE A 1 98 ? 5.425 0.279 1.041 1.00 90.62 98 PHE A N 1
ATOM 752 C CA . PHE A 1 98 ? 6.836 0.2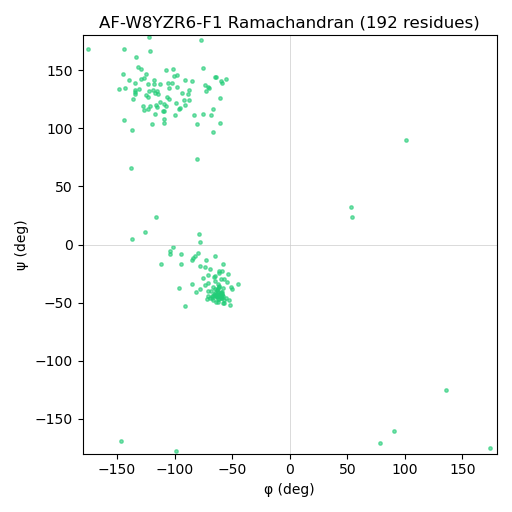63 1.466 1.00 90.62 98 PHE A CA 1
ATOM 753 C C . PHE A 1 98 ? 7.041 0.311 2.983 1.00 90.62 98 PHE A C 1
ATOM 755 O O . PHE A 1 98 ? 8.061 -0.159 3.483 1.00 90.62 98 PHE A O 1
ATOM 762 N N . VAL A 1 99 ? 6.084 0.866 3.726 1.00 90.06 99 VAL A N 1
ATOM 763 C CA . VAL A 1 99 ? 6.126 0.899 5.186 1.00 90.06 99 VAL A CA 1
ATOM 764 C C . VAL A 1 99 ? 5.424 -0.325 5.773 1.00 90.06 99 VAL A C 1
ATOM 766 O O . VAL A 1 99 ? 6.027 -1.044 6.569 1.00 90.06 99 VAL A O 1
ATOM 769 N N . ILE A 1 100 ? 4.172 -0.588 5.378 1.00 87.19 100 ILE A N 1
ATOM 770 C CA . ILE A 1 100 ? 3.294 -1.543 6.081 1.00 87.19 100 ILE A CA 1
ATOM 771 C C . ILE A 1 100 ? 2.961 -2.829 5.314 1.00 87.19 100 ILE A C 1
ATOM 773 O O . ILE A 1 100 ? 2.500 -3.778 5.935 1.00 87.19 100 ILE A O 1
ATOM 777 N N . GLY A 1 101 ? 3.163 -2.889 3.998 1.00 84.50 101 GLY A N 1
ATOM 778 C CA . GLY A 1 101 ? 2.758 -4.036 3.176 1.00 84.50 101 GLY A CA 1
ATOM 779 C C . GLY A 1 101 ? 3.623 -5.257 3.464 1.00 84.50 101 GLY A C 1
ATOM 780 O O . GLY A 1 101 ? 4.831 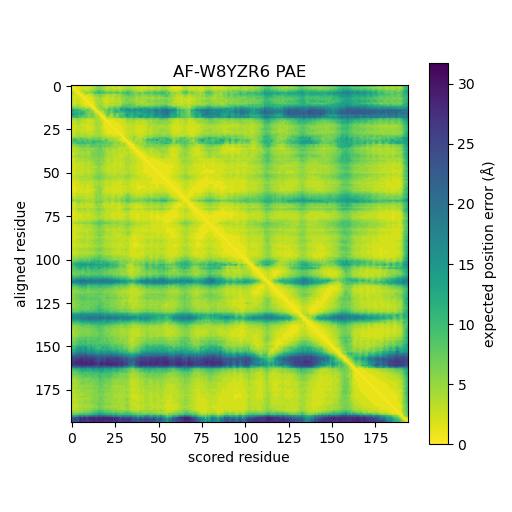-5.123 3.600 1.00 84.50 101 GLY A O 1
ATOM 781 N N . GLU A 1 102 ? 3.049 -6.446 3.619 1.00 79.06 102 GLU A N 1
ATOM 782 C CA . GLU A 1 102 ? 3.809 -7.635 4.037 1.00 79.06 102 GLU A CA 1
ATOM 783 C C . GLU A 1 102 ? 4.728 -8.148 2.928 1.00 79.06 102 GLU A C 1
ATOM 785 O O . GLU A 1 102 ? 5.922 -8.358 3.162 1.00 79.06 102 GLU A O 1
ATOM 790 N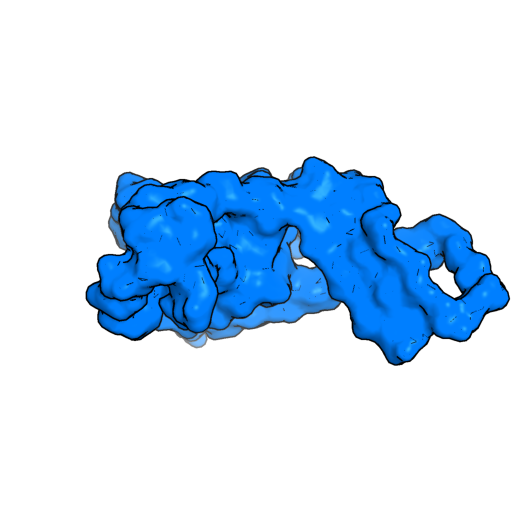 N . LYS A 1 103 ? 4.184 -8.260 1.713 1.00 74.50 103 LYS A N 1
ATOM 791 C CA . LYS A 1 103 ? 4.895 -8.649 0.495 1.00 74.50 103 LYS A CA 1
ATOM 792 C C . LYS A 1 103 ? 4.825 -7.516 -0.519 1.00 74.50 103 LYS A C 1
ATOM 794 O O . LYS A 1 103 ? 3.764 -6.944 -0.751 1.00 74.50 103 LYS A O 1
ATOM 799 N N . LEU A 1 104 ? 5.969 -7.193 -1.113 1.00 76.88 104 LEU A N 1
ATOM 800 C CA . LEU A 1 104 ? 6.087 -6.159 -2.133 1.00 76.88 104 LEU A CA 1
ATOM 801 C C . LEU A 1 104 ? 6.968 -6.645 -3.274 1.00 76.88 104 LEU A C 1
ATOM 803 O O . LEU A 1 104 ? 8.116 -7.023 -3.053 1.00 76.88 104 LEU A O 1
ATOM 807 N N . GLY A 1 105 ? 6.410 -6.570 -4.475 1.00 79.25 105 GLY A N 1
ATOM 808 C CA . GLY A 1 105 ? 7.089 -6.759 -5.748 1.00 79.25 105 GLY A CA 1
ATOM 809 C C . GLY A 1 105 ? 6.460 -5.861 -6.812 1.00 79.25 105 GLY A C 1
ATOM 810 O O . GLY A 1 105 ? 5.640 -4.993 -6.504 1.00 79.25 105 GLY A O 1
ATOM 811 N N . GLY A 1 106 ? 6.820 -6.069 -8.071 1.00 83.19 106 GLY A N 1
ATOM 812 C CA . GLY A 1 106 ? 6.390 -5.207 -9.173 1.00 83.19 106 GLY A CA 1
ATOM 813 C C . GLY A 1 106 ? 7.376 -4.071 -9.397 1.00 83.19 106 GLY A C 1
ATOM 814 O O . GLY A 1 106 ? 8.525 -4.155 -8.981 1.00 83.19 106 GLY A O 1
ATOM 815 N N . TYR A 1 107 ? 6.955 -3.004 -10.063 1.00 85.94 107 TYR A N 1
ATOM 816 C CA . TYR A 1 107 ? 7.871 -1.964 -10.521 1.00 85.94 107 TYR A CA 1
ATOM 817 C C . TYR A 1 107 ? 7.354 -0.565 -10.207 1.00 85.94 107 TYR A C 1
ATOM 819 O O . TYR A 1 107 ? 6.165 -0.346 -9.970 1.00 85.94 107 TYR A O 1
ATOM 827 N N . PHE A 1 108 ? 8.260 0.403 -10.237 1.00 84.25 108 PHE A N 1
ATOM 828 C CA . PHE A 1 108 ? 7.897 1.810 -10.296 1.00 84.25 108 PHE A CA 1
ATOM 829 C C . PHE A 1 108 ? 8.695 2.511 -11.379 1.00 84.25 108 PHE A C 1
ATOM 831 O O . PHE A 1 108 ? 9.821 2.138 -11.709 1.00 84.25 108 PHE A O 1
ATOM 838 N N . THR A 1 109 ? 8.094 3.571 -11.902 1.00 86.31 109 THR A N 1
ATOM 839 C CA . THR A 1 109 ? 8.697 4.378 -12.950 1.00 86.31 109 THR A CA 1
ATOM 840 C C . THR A 1 109 ? 8.925 5.796 -12.445 1.00 86.31 109 THR A C 1
ATOM 842 O O . THR A 1 109 ? 8.019 6.443 -11.904 1.00 86.31 109 THR A O 1
ATOM 845 N N . ILE A 1 110 ? 10.138 6.300 -12.640 1.00 85.38 110 ILE A N 1
ATOM 846 C CA . ILE A 1 110 ? 10.500 7.705 -12.468 1.00 85.38 110 ILE A CA 1
ATOM 847 C C . ILE A 1 110 ? 10.489 8.342 -13.857 1.00 85.38 110 ILE A C 1
ATOM 849 O O . ILE A 1 110 ? 11.180 7.882 -14.764 1.00 85.38 110 ILE A O 1
ATOM 853 N N . ARG A 1 111 ? 9.660 9.378 -14.020 1.00 85.00 111 ARG A N 1
ATOM 854 C CA . ARG A 1 111 ? 9.572 10.191 -15.236 1.00 85.00 111 ARG A CA 1
ATOM 855 C C . ARG A 1 111 ? 9.977 11.612 -14.899 1.00 85.00 111 ARG A C 1
ATOM 857 O O . ARG A 1 111 ? 9.235 12.310 -14.212 1.00 85.00 111 ARG A O 1
ATOM 864 N N . GLU A 1 112 ? 11.108 12.048 -15.429 1.00 78.00 112 GLU A N 1
ATOM 865 C CA . GLU A 1 112 ? 11.453 13.465 -15.496 1.00 78.00 112 GLU A CA 1
ATOM 866 C C . GLU A 1 112 ? 11.667 13.866 -16.956 1.00 78.00 112 GLU A C 1
ATOM 868 O O . GLU A 1 112 ? 11.770 13.005 -17.826 1.00 78.00 112 GLU A O 1
ATOM 873 N N . LYS A 1 113 ? 11.711 15.176 -17.238 1.00 72.19 113 LYS A N 1
ATOM 874 C CA . LYS A 1 113 ? 11.649 15.734 -18.605 1.00 72.19 113 LYS A CA 1
ATOM 875 C C . LYS A 1 113 ? 12.540 15.019 -19.635 1.00 72.19 113 LYS A C 1
ATOM 877 O O . LYS A 1 113 ? 12.124 14.917 -20.783 1.00 72.19 113 LYS A O 1
ATOM 882 N N . ASN A 1 114 ? 13.705 14.508 -19.225 1.00 76.50 114 ASN A N 1
ATOM 883 C CA . ASN A 1 114 ? 14.679 13.864 -20.112 1.00 76.50 114 ASN A CA 1
ATOM 884 C C . ASN A 1 114 ? 15.086 12.441 -19.676 1.00 76.50 114 ASN A C 1
ATOM 886 O O . ASN A 1 114 ? 16.069 11.910 -20.198 1.00 76.50 114 ASN A O 1
ATOM 890 N N . GLN A 1 115 ? 14.386 11.839 -18.707 1.00 78.88 115 GLN A N 1
ATOM 891 C CA . GLN A 1 115 ? 14.733 10.518 -18.178 1.00 78.88 115 GLN A CA 1
ATOM 892 C C . GLN A 1 115 ? 13.505 9.673 -17.834 1.00 78.88 115 GLN A C 1
ATOM 894 O O . GLN A 1 115 ? 12.559 10.136 -17.190 1.00 78.88 115 GLN A O 1
ATOM 899 N N . LEU A 1 116 ? 13.562 8.409 -18.247 1.00 86.38 116 LEU A N 1
ATOM 900 C CA . LEU A 1 116 ? 12.632 7.355 -17.870 1.00 86.38 116 LEU A CA 1
ATOM 901 C C . LEU A 1 116 ? 13.438 6.225 -17.237 1.00 86.38 116 LEU A C 1
ATOM 903 O O . LEU A 1 116 ? 14.276 5.615 -17.901 1.00 86.38 116 LEU A O 1
ATOM 907 N N . ILE A 1 117 ? 13.177 5.962 -15.961 1.00 87.38 117 ILE A N 1
ATOM 908 C CA . ILE A 1 117 ? 13.788 4.858 -15.222 1.00 87.38 117 ILE A CA 1
ATOM 909 C C . ILE A 1 117 ? 12.655 3.977 -14.717 1.00 87.38 117 ILE A C 1
ATOM 911 O O . ILE A 1 117 ? 11.828 4.445 -13.931 1.00 87.38 117 ILE A O 1
ATOM 915 N N . THR A 1 118 ? 12.627 2.718 -15.141 1.00 89.12 118 THR A N 1
ATOM 916 C CA . THR A 1 118 ? 11.730 1.701 -14.584 1.00 89.12 118 THR A CA 1
ATOM 917 C C . THR A 1 118 ? 12.560 0.740 -13.744 1.00 89.12 118 THR A C 1
ATOM 919 O O . THR A 1 118 ? 13.476 0.095 -14.254 1.00 89.12 118 THR A O 1
ATOM 922 N N . TYR A 1 119 ? 12.250 0.661 -12.451 1.00 88.56 119 TYR A N 1
ATOM 923 C CA . TYR A 1 119 ? 12.917 -0.229 -11.506 1.00 88.56 119 TYR A CA 1
ATOM 924 C C . TYR A 1 119 ? 11.944 -1.305 -11.036 1.00 88.56 119 TYR A C 1
ATOM 926 O O . TYR A 1 119 ? 10.882 -0.990 -10.494 1.00 88.56 119 TYR A O 1
ATOM 934 N N . GLU A 1 120 ? 12.314 -2.563 -11.241 1.00 90.12 120 GLU A N 1
ATOM 935 C CA . GLU A 1 120 ? 11.580 -3.731 -10.773 1.00 90.12 120 GLU A CA 1
ATOM 936 C C . GLU A 1 120 ? 12.106 -4.160 -9.403 1.00 90.12 120 GLU A C 1
ATOM 938 O O . GLU A 1 120 ? 13.295 -4.407 -9.221 1.00 90.12 120 GLU A O 1
ATOM 943 N N . ILE A 1 121 ? 11.212 -4.240 -8.424 1.00 88.88 121 ILE A N 1
ATOM 944 C CA . ILE A 1 121 ? 11.493 -4.622 -7.046 1.00 88.88 121 ILE A CA 1
ATOM 945 C C . ILE A 1 121 ? 11.324 -6.130 -6.924 1.00 88.88 121 ILE A C 1
ATOM 947 O O . ILE A 1 121 ? 10.230 -6.664 -7.110 1.00 88.88 121 ILE A O 1
ATOM 951 N N . HIS A 1 122 ? 12.395 -6.809 -6.533 1.00 87.75 122 HIS A N 1
ATOM 952 C CA . HIS A 1 122 ? 12.368 -8.239 -6.239 1.00 87.75 122 HIS A CA 1
ATOM 953 C C . HIS A 1 122 ? 12.205 -8.499 -4.744 1.00 87.75 122 HIS A C 1
ATOM 955 O O . HIS A 1 122 ? 11.534 -9.452 -4.346 1.00 87.75 122 HIS A O 1
ATOM 961 N N . LYS A 1 123 ? 12.840 -7.671 -3.905 1.00 87.31 123 LYS A N 1
ATOM 962 C CA . LYS A 1 123 ? 12.771 -7.793 -2.447 1.00 87.31 123 LYS A CA 1
ATOM 963 C C . LYS A 1 123 ? 12.777 -6.432 -1.769 1.00 87.31 123 LYS A C 1
ATOM 965 O O . LYS A 1 123 ? 13.454 -5.499 -2.194 1.00 87.31 123 LYS A O 1
ATOM 970 N N . LEU A 1 124 ? 12.069 -6.372 -0.647 1.00 87.81 124 LEU A N 1
ATOM 971 C CA . LEU A 1 124 ? 12.054 -5.248 0.278 1.00 87.81 124 LEU A CA 1
ATOM 972 C C . LEU A 1 124 ? 12.359 -5.760 1.688 1.00 87.81 124 LEU A C 1
ATOM 974 O O . LEU A 1 124 ? 11.589 -6.535 2.256 1.00 87.81 124 LEU A O 1
ATOM 978 N N . HIS A 1 125 ? 13.447 -5.276 2.280 1.00 90.88 125 HIS A N 1
ATOM 979 C CA . HIS A 1 125 ? 13.743 -5.453 3.695 1.00 90.88 125 HIS A CA 1
ATOM 980 C C . HIS A 1 125 ? 13.499 -4.149 4.458 1.00 90.88 125 HIS A C 1
ATOM 982 O O . HIS A 1 125 ? 13.823 -3.056 3.993 1.00 90.88 125 HIS A O 1
ATOM 988 N N . ARG A 1 126 ? 12.902 -4.263 5.647 1.00 92.50 126 ARG A N 1
ATOM 989 C CA . ARG A 1 126 ? 12.461 -3.124 6.456 1.00 92.50 126 ARG A CA 1
ATOM 990 C C . ARG A 1 126 ? 12.953 -3.272 7.877 1.00 92.50 126 ARG A C 1
ATOM 992 O O . ARG A 1 126 ? 12.765 -4.316 8.496 1.00 92.50 126 ARG A O 1
ATOM 999 N N . LYS A 1 127 ? 13.499 -2.189 8.416 1.00 94.50 127 LYS A N 1
ATOM 1000 C CA . LYS A 1 127 ? 13.836 -2.072 9.831 1.00 94.50 127 LYS A CA 1
ATOM 1001 C C . LYS A 1 127 ? 13.196 -0.814 10.389 1.00 94.50 127 LYS A C 1
ATOM 1003 O O . LYS A 1 127 ? 13.547 0.292 9.987 1.00 94.50 127 LYS A O 1
ATOM 1008 N N . ILE A 1 128 ? 12.266 -0.995 11.320 1.00 93.25 128 ILE A N 1
ATOM 1009 C CA . ILE A 1 128 ? 11.560 0.099 11.986 1.00 93.25 128 ILE A CA 1
ATOM 1010 C C . ILE A 1 128 ? 12.052 0.163 13.428 1.00 93.25 128 ILE A C 1
ATOM 1012 O O . ILE A 1 128 ? 11.936 -0.811 14.169 1.00 93.25 128 ILE A O 1
ATOM 1016 N N . LYS A 1 129 ? 12.611 1.306 13.820 1.00 95.00 129 LYS A N 1
ATOM 1017 C CA . LYS A 1 129 ? 12.910 1.628 15.217 1.00 95.00 129 LYS A CA 1
ATOM 1018 C C . LYS A 1 129 ? 11.883 2.632 15.716 1.00 95.00 129 LYS A C 1
ATOM 1020 O O . LYS A 1 129 ? 11.585 3.604 15.024 1.00 95.00 129 LYS A O 1
ATOM 1025 N N . VAL A 1 130 ? 11.358 2.393 16.911 1.00 92.69 130 VAL A N 1
ATOM 1026 C CA . VAL A 1 130 ? 10.375 3.268 17.551 1.00 92.69 130 VAL A CA 1
ATOM 1027 C C . VAL A 1 130 ? 11.004 3.872 18.794 1.00 92.69 130 VAL A C 1
ATOM 1029 O O . VAL A 1 130 ? 11.557 3.153 19.621 1.00 92.69 130 VAL A O 1
ATOM 1032 N N . PHE A 1 131 ? 10.905 5.187 18.901 1.00 92.25 131 PHE A N 1
ATOM 1033 C CA . PHE A 1 131 ? 11.401 5.989 20.007 1.00 92.25 131 PHE A CA 1
ATOM 1034 C C . PHE A 1 131 ? 10.192 6.623 20.701 1.00 92.25 131 PHE A C 1
ATOM 1036 O O . PHE A 1 131 ? 9.395 7.326 20.068 1.00 92.25 131 PHE A O 1
ATOM 1043 N N . THR A 1 132 ? 9.996 6.289 21.976 1.00 88.81 132 THR A N 1
ATOM 1044 C CA . THR A 1 132 ? 8.789 6.626 22.751 1.00 88.81 132 THR A CA 1
ATOM 1045 C C . THR A 1 132 ? 9.079 7.558 23.925 1.00 88.81 132 THR A C 1
ATOM 1047 O O . THR A 1 132 ? 8.303 7.591 24.876 1.00 88.81 132 THR A O 1
ATOM 1050 N N . GLU A 1 133 ? 10.166 8.333 23.878 1.00 88.31 133 GLU A N 1
ATOM 1051 C CA . GLU A 1 133 ? 10.508 9.311 24.922 1.00 88.31 133 GLU A CA 1
ATOM 1052 C C . GLU A 1 133 ? 9.395 10.359 25.084 1.00 88.31 133 GLU A C 1
ATOM 1054 O O . GLU A 1 133 ? 9.149 10.850 26.182 1.00 88.31 133 GLU A O 1
ATOM 1059 N N . ASN A 1 134 ? 8.667 10.656 23.999 1.00 81.19 134 ASN A N 1
ATOM 1060 C CA . ASN A 1 134 ? 7.393 11.365 24.043 1.00 81.19 134 ASN A CA 1
ATOM 1061 C C . ASN A 1 134 ? 6.241 10.408 23.709 1.00 81.19 134 ASN A C 1
ATOM 1063 O O . ASN A 1 134 ? 5.992 10.096 22.543 1.00 81.19 134 ASN A O 1
ATOM 1067 N N . THR A 1 135 ? 5.487 10.002 24.728 1.00 75.88 135 THR A N 1
ATOM 1068 C CA . THR A 1 135 ? 4.367 9.053 24.604 1.00 75.88 135 THR A CA 1
ATOM 1069 C C . THR A 1 135 ? 3.238 9.542 23.688 1.00 75.88 135 THR A C 1
ATOM 1071 O O . THR A 1 135 ? 2.504 8.729 23.133 1.00 75.88 135 THR A O 1
ATOM 1074 N N . THR A 1 136 ? 3.114 10.858 23.473 1.00 82.44 136 THR A N 1
ATOM 1075 C CA . THR A 1 136 ? 2.094 11.464 22.591 1.00 82.44 136 THR A CA 1
ATOM 1076 C C . THR A 1 136 ? 2.588 11.725 21.167 1.00 82.44 136 THR A C 1
ATOM 1078 O O . THR A 1 136 ? 1.789 11.949 20.256 1.00 82.44 136 THR A O 1
ATOM 1081 N N . LYS A 1 137 ? 3.909 11.713 20.958 1.00 85.06 137 LYS A N 1
ATOM 1082 C CA . LYS A 1 137 ? 4.564 11.969 19.669 1.00 85.06 137 LYS A CA 1
ATOM 1083 C C . LYS A 1 137 ? 5.715 10.977 19.468 1.00 85.06 137 LYS A C 1
ATOM 1085 O O . LYS A 1 137 ? 6.871 11.400 19.451 1.00 85.06 137 LYS A O 1
ATOM 1090 N N . PRO A 1 138 ? 5.414 9.674 19.325 1.00 88.19 138 PRO A N 1
ATOM 1091 C CA . PRO A 1 138 ? 6.440 8.682 19.047 1.00 88.19 138 PRO A CA 1
ATOM 1092 C C . PRO A 1 138 ? 7.166 9.021 17.744 1.00 88.19 138 PRO A C 1
ATOM 1094 O O . PRO A 1 138 ? 6.545 9.423 16.752 1.00 88.19 138 PRO A O 1
ATOM 1097 N N . LYS A 1 139 ? 8.486 8.845 17.748 1.00 91.25 139 LYS A N 1
ATOM 1098 C CA . LYS A 1 139 ? 9.325 8.986 16.560 1.00 91.25 139 LYS A CA 1
ATOM 1099 C C . LYS A 1 139 ? 9.592 7.601 15.976 1.00 91.25 139 LYS A C 1
ATOM 1101 O O . LYS A 1 139 ? 9.906 6.658 16.696 1.00 91.25 139 LYS A O 1
ATOM 1106 N N . PHE A 1 140 ? 9.475 7.495 14.658 1.00 91.31 140 PHE A N 1
ATOM 1107 C CA . PHE A 1 140 ? 9.748 6.272 13.913 1.00 91.31 140 PHE A CA 1
ATOM 1108 C C . PHE A 1 140 ? 10.929 6.517 12.979 1.00 91.31 14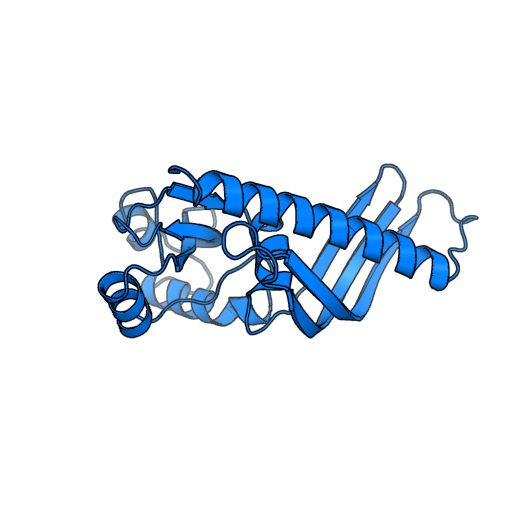0 PHE A C 1
ATOM 1110 O O . PHE A 1 140 ? 10.835 7.375 12.103 1.00 91.31 140 PHE A O 1
ATOM 1117 N N . ASP A 1 141 ? 12.004 5.748 13.144 1.00 94.44 141 ASP A N 1
ATOM 1118 C CA . ASP A 1 141 ? 13.098 5.689 12.174 1.00 94.44 141 ASP A CA 1
ATOM 1119 C C . ASP A 1 141 ? 12.905 4.433 11.319 1.00 94.44 141 ASP A C 1
ATOM 1121 O O . ASP A 1 141 ? 12.998 3.301 11.806 1.00 94.44 141 ASP A O 1
ATOM 1125 N N . ILE A 1 142 ? 12.584 4.640 10.043 1.00 93.19 142 ILE A N 1
ATOM 1126 C CA . ILE A 1 142 ? 12.247 3.584 9.086 1.00 93.19 142 ILE A CA 1
ATOM 1127 C C . ILE A 1 142 ? 13.393 3.472 8.083 1.00 93.19 142 ILE A C 1
ATOM 1129 O O . ILE A 1 142 ? 13.635 4.392 7.307 1.00 93.19 142 ILE A O 1
ATOM 1133 N N . HIS A 1 143 ? 14.080 2.335 8.086 1.00 94.44 143 HIS A N 1
ATOM 1134 C CA . HIS A 1 143 ? 15.113 2.005 7.109 1.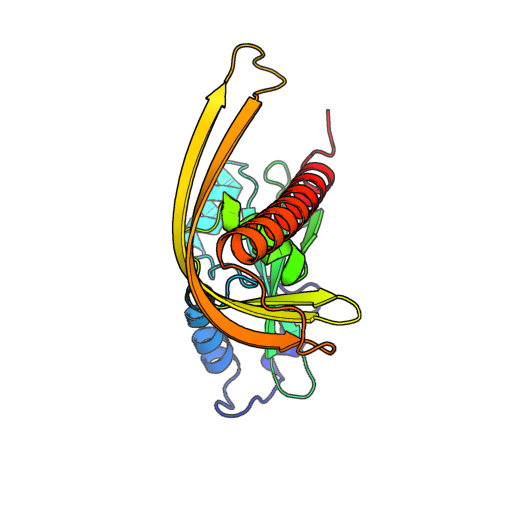00 94.44 143 HIS A CA 1
ATOM 1135 C C . HIS A 1 143 ? 14.562 0.983 6.119 1.00 94.44 143 HIS A C 1
ATOM 1137 O O . HIS A 1 143 ? 14.086 -0.082 6.525 1.00 94.44 143 HIS A O 1
ATOM 1143 N N . LEU A 1 144 ? 14.641 1.309 4.832 1.00 92.25 144 LEU A N 1
ATOM 1144 C CA . LEU A 1 144 ? 14.190 0.466 3.731 1.00 92.25 144 LEU A CA 1
ATOM 1145 C C . LEU A 1 144 ? 15.400 0.058 2.895 1.00 92.25 144 LEU A C 1
ATOM 1147 O O . LEU A 1 144 ? 16.211 0.905 2.530 1.00 92.25 144 LEU A O 1
ATOM 1151 N N . PHE A 1 145 ? 15.497 -1.230 2.591 1.00 92.00 145 PHE A N 1
ATOM 1152 C CA . PHE A 1 145 ? 16.510 -1.796 1.710 1.00 92.00 145 PHE A CA 1
ATOM 1153 C C . PHE A 1 145 ? 15.794 -2.527 0.585 1.00 92.00 145 PHE A C 1
ATOM 1155 O O . PHE A 1 145 ? 14.911 -3.347 0.839 1.00 92.00 145 PHE A O 1
ATOM 1162 N N . LEU A 1 146 ? 16.145 -2.193 -0.647 1.00 88.25 146 LEU A N 1
ATOM 1163 C CA . LEU A 1 146 ? 15.463 -2.662 -1.843 1.00 88.25 146 LEU A CA 1
ATOM 1164 C C . LEU A 1 146 ? 16.470 -3.383 -2.722 1.00 88.25 146 LEU A C 1
ATOM 1166 O O . LEU A 1 146 ? 17.555 -2.863 -2.970 1.00 88.25 146 LEU A O 1
ATOM 1170 N N . GLU A 1 147 ? 16.087 -4.562 -3.187 1.00 89.56 147 GLU A N 1
ATOM 1171 C CA . GLU A 1 147 ? 16.822 -5.310 -4.201 1.00 89.56 147 GLU A CA 1
ATOM 1172 C C . GLU A 1 147 ? 15.927 -5.473 -5.422 1.00 89.56 147 GLU A C 1
ATOM 1174 O O . GLU A 1 147 ? 14.717 -5.707 -5.300 1.00 89.56 147 GLU A O 1
ATOM 1179 N N . GLY A 1 148 ? 16.522 -5.377 -6.603 1.00 89.69 148 GLY A N 1
ATOM 1180 C CA . GLY A 1 148 ? 15.767 -5.269 -7.836 1.00 89.69 148 GLY A CA 1
ATOM 1181 C C . GLY A 1 148 ? 16.646 -5.029 -9.050 1.00 89.69 148 GLY A C 1
ATOM 1182 O O . GLY A 1 148 ? 17.876 -5.050 -8.955 1.00 89.69 148 GLY A O 1
ATOM 1183 N N . THR A 1 149 ? 16.002 -4.812 -10.190 1.00 90.00 149 THR A N 1
ATOM 1184 C CA . THR A 1 149 ? 16.666 -4.611 -11.479 1.00 90.00 149 THR A CA 1
ATOM 1185 C C . THR A 1 149 ? 16.158 -3.356 -12.176 1.00 90.00 149 THR A C 1
ATOM 1187 O O . THR A 1 149 ? 15.023 -2.920 -11.992 1.00 90.00 149 THR A O 1
ATOM 1190 N N . LEU A 1 150 ? 17.024 -2.743 -12.980 1.00 88.06 150 LEU A N 1
ATOM 1191 C CA . LEU A 1 150 ? 16.628 -1.685 -13.902 1.00 88.06 150 LEU A CA 1
ATOM 1192 C C . LEU A 1 150 ? 16.025 -2.346 -15.138 1.00 88.06 150 LEU A C 1
ATOM 1194 O O . LEU A 1 150 ? 16.755 -2.901 -15.955 1.00 88.06 150 LEU A O 1
ATOM 1198 N N . ALA A 1 151 ? 14.701 -2.304 -15.244 1.00 85.75 151 ALA A N 1
ATOM 1199 C CA . ALA A 1 151 ? 13.971 -2.901 -16.356 1.00 85.75 151 ALA A CA 1
ATOM 1200 C C . ALA A 1 151 ? 14.033 -2.018 -17.611 1.00 85.75 151 ALA A C 1
ATOM 1202 O O . ALA A 1 151 ? 14.181 -2.522 -18.720 1.00 85.75 151 ALA A O 1
ATOM 1203 N N . GLU A 1 152 ? 13.962 -0.694 -17.438 1.00 83.44 152 GLU A N 1
ATOM 1204 C CA . GLU A 1 152 ? 14.077 0.269 -18.536 1.00 83.44 152 GLU A CA 1
ATOM 1205 C C . GLU A 1 152 ? 14.903 1.478 -18.115 1.00 83.44 152 GLU A C 1
ATOM 1207 O O . GLU A 1 152 ? 14.776 1.988 -16.996 1.00 83.44 152 GLU A O 1
ATOM 1212 N N . LEU A 1 153 ? 15.712 1.964 -19.053 1.00 82.62 153 LEU A N 1
ATOM 1213 C CA . LEU A 1 153 ? 16.539 3.144 -18.880 1.00 82.62 153 LEU A CA 1
ATOM 1214 C C . LEU A 1 153 ? 16.594 3.914 -20.199 1.00 82.62 153 LEU A C 1
ATOM 1216 O O . LEU A 1 153 ? 17.242 3.482 -21.151 1.00 82.62 153 LEU A O 1
ATOM 1220 N N . HIS A 1 154 ? 15.915 5.059 -20.260 1.00 79.69 154 HIS A N 1
ATOM 1221 C CA . HIS A 1 154 ? 15.955 5.944 -21.423 1.00 79.69 154 HIS A CA 1
ATOM 1222 C C . HIS A 1 154 ? 16.379 7.350 -21.021 1.00 79.69 154 HIS A C 1
ATOM 1224 O O . HIS A 1 154 ? 15.771 7.965 -20.144 1.00 79.69 154 HIS A O 1
ATOM 1230 N N . PHE A 1 155 ? 17.374 7.876 -21.734 1.00 73.38 155 PHE A N 1
ATOM 1231 C CA . PHE A 1 155 ? 17.845 9.250 -21.606 1.00 73.38 155 PHE A CA 1
ATOM 1232 C C . PHE A 1 155 ? 17.756 9.961 -22.949 1.00 73.38 155 PHE A C 1
ATOM 1234 O O . PHE A 1 155 ? 18.109 9.400 -23.986 1.00 73.38 155 PHE A O 1
ATOM 1241 N N . SER A 1 156 ? 17.315 11.217 -22.930 1.00 69.00 156 SER A N 1
ATOM 1242 C CA . SER A 1 156 ? 17.313 12.064 -24.130 1.00 69.00 156 SER A CA 1
ATOM 1243 C C . SER A 1 156 ? 18.720 12.541 -24.517 1.00 69.00 156 SER A C 1
ATOM 1245 O O . SER A 1 156 ? 18.936 12.935 -25.658 1.00 69.00 156 SER A O 1
ATOM 1247 N N . ASP A 1 157 ? 19.673 12.504 -23.578 1.00 66.19 157 ASP A N 1
ATOM 1248 C CA . ASP A 1 157 ? 21.077 12.859 -23.791 1.00 66.19 157 ASP A CA 1
ATOM 1249 C C . ASP A 1 157 ? 21.978 11.653 -23.489 1.00 66.19 157 ASP A C 1
ATOM 1251 O O . ASP A 1 157 ? 22.228 11.301 -22.336 1.00 66.19 157 ASP A O 1
ATOM 1255 N N . TYR A 1 158 ? 22.471 11.019 -24.550 1.00 55.19 158 TYR A N 1
ATOM 1256 C CA . TYR A 1 158 ? 23.338 9.838 -24.518 1.00 55.19 158 TYR A CA 1
ATOM 1257 C C . TYR A 1 158 ? 24.718 10.103 -23.889 1.00 55.19 158 TYR A C 1
ATOM 1259 O O . TYR A 1 158 ? 25.454 9.155 -23.623 1.00 55.19 158 TYR A O 1
ATOM 1267 N N . LYS A 1 159 ? 25.087 11.368 -23.628 1.00 57.03 159 LYS A N 1
ATOM 1268 C CA . LYS A 1 159 ? 26.328 11.717 -22.913 1.00 57.03 159 LYS A CA 1
ATOM 1269 C C . LYS A 1 159 ? 26.199 11.628 -21.393 1.00 57.03 159 LYS A C 1
ATOM 1271 O O . LYS A 1 159 ? 27.214 11.684 -20.699 1.00 57.03 159 LYS A O 1
ATOM 1276 N N . GLN A 1 160 ? 24.988 11.464 -20.857 1.00 58.84 160 GLN A N 1
ATOM 1277 C CA . GLN A 1 160 ? 24.784 11.193 -19.435 1.00 58.84 160 GLN A CA 1
ATOM 1278 C C . GLN A 1 160 ? 25.025 9.709 -19.144 1.00 58.84 160 GLN A C 1
ATOM 1280 O O . GLN A 1 160 ? 24.097 8.946 -18.895 1.00 58.84 160 GLN A O 1
ATOM 1285 N N . VAL A 1 161 ? 26.292 9.288 -19.154 1.00 55.66 161 VAL A N 1
ATOM 1286 C CA . VAL A 1 161 ? 26.674 8.026 -18.509 1.00 55.66 161 VAL A CA 1
ATOM 1287 C C . VAL A 1 161 ? 26.473 8.229 -17.008 1.00 55.66 161 VAL A C 1
ATOM 1289 O O . VAL A 1 161 ? 27.287 8.854 -16.328 1.00 55.66 161 VAL A O 1
ATOM 1292 N N . MET A 1 162 ? 25.325 7.793 -16.500 1.00 63.84 162 MET A N 1
ATOM 1293 C CA . MET A 1 162 ? 25.030 7.818 -15.073 1.00 63.84 162 MET A CA 1
ATOM 1294 C C . MET A 1 162 ? 25.809 6.684 -14.408 1.00 63.84 162 MET A C 1
ATOM 1296 O O . MET A 1 162 ? 25.515 5.516 -14.644 1.00 63.84 162 MET A O 1
ATOM 1300 N N . ASP A 1 163 ? 26.792 7.026 -13.573 1.00 76.31 163 ASP A N 1
ATOM 1301 C CA . ASP A 1 163 ? 27.391 6.055 -12.653 1.00 76.31 163 ASP A CA 1
ATOM 1302 C C . ASP A 1 163 ? 26.298 5.509 -11.713 1.00 76.31 163 ASP A C 1
ATOM 1304 O O . ASP A 1 163 ? 25.423 6.251 -11.246 1.00 76.31 163 ASP A O 1
ATOM 1308 N N . GLU A 1 164 ? 26.355 4.210 -11.430 1.00 80.38 164 GLU A N 1
ATOM 1309 C CA . GLU A 1 164 ? 25.384 3.437 -10.650 1.00 80.38 164 GLU A CA 1
ATOM 1310 C C . GLU A 1 164 ? 25.068 4.104 -9.305 1.00 80.38 164 GLU A C 1
ATOM 1312 O O . GLU A 1 164 ? 23.916 4.151 -8.865 1.00 80.38 164 GLU A O 1
ATOM 1317 N N . LYS A 1 165 ? 26.079 4.715 -8.674 1.00 84.44 165 LYS A N 1
ATOM 1318 C CA . LYS A 1 165 ? 25.925 5.457 -7.415 1.00 84.44 165 LYS A CA 1
ATOM 1319 C C . LYS A 1 165 ? 24.952 6.625 -7.533 1.00 84.44 165 LYS A C 1
ATOM 1321 O O . LYS A 1 165 ? 24.159 6.864 -6.620 1.00 84.44 165 LYS A O 1
ATOM 1326 N N . ARG A 1 166 ? 25.014 7.375 -8.636 1.00 82.50 166 ARG A N 1
ATOM 1327 C CA . ARG A 1 166 ? 24.134 8.526 -8.861 1.00 82.50 166 ARG A CA 1
ATOM 1328 C C . ARG A 1 166 ? 22.711 8.060 -9.132 1.00 82.50 166 ARG A C 1
ATOM 1330 O O . ARG A 1 166 ? 21.790 8.577 -8.510 1.00 82.50 166 ARG A O 1
ATOM 1337 N N . LEU A 1 167 ? 22.552 7.039 -9.971 1.00 82.44 167 LEU A N 1
ATOM 1338 C CA . LEU A 1 167 ? 21.249 6.451 -10.267 1.00 82.44 167 LEU A CA 1
ATOM 1339 C C . LEU A 1 167 ? 20.572 5.911 -8.997 1.00 82.44 167 LEU A C 1
ATOM 1341 O O . LEU A 1 167 ? 19.417 6.226 -8.721 1.00 82.44 167 LEU A O 1
ATOM 1345 N N . THR A 1 168 ? 21.328 5.187 -8.170 1.00 85.62 168 THR A N 1
ATOM 1346 C CA . THR A 1 168 ? 20.866 4.673 -6.874 1.00 85.62 168 THR A CA 1
ATOM 1347 C C . THR A 1 168 ? 20.408 5.800 -5.951 1.00 85.62 168 THR A C 1
ATOM 1349 O O . THR A 1 168 ? 19.360 5.699 -5.309 1.00 85.62 168 THR A O 1
ATOM 1352 N N . LYS A 1 169 ? 21.167 6.900 -5.887 1.00 87.69 169 LYS A N 1
ATOM 1353 C CA . LYS A 1 169 ? 20.810 8.070 -5.080 1.00 87.69 169 LYS A CA 1
ATOM 1354 C C . LYS A 1 169 ? 19.522 8.734 -5.569 1.00 87.69 169 LYS A C 1
ATOM 1356 O O . LYS A 1 169 ? 18.674 9.070 -4.742 1.00 87.69 169 LYS A O 1
ATOM 1361 N N . ASP A 1 170 ? 19.372 8.909 -6.878 1.00 85.19 170 ASP A N 1
ATOM 1362 C CA . ASP A 1 170 ? 18.204 9.569 -7.467 1.00 85.19 170 ASP A CA 1
ATOM 1363 C C . ASP A 1 170 ? 16.939 8.724 -7.265 1.00 85.19 170 ASP A C 1
ATOM 1365 O O . ASP A 1 170 ? 15.926 9.233 -6.780 1.00 85.19 170 ASP A O 1
ATOM 1369 N N . ILE A 1 171 ? 17.035 7.409 -7.489 1.00 87.19 171 ILE A N 1
ATOM 1370 C CA . ILE A 1 171 ? 15.969 6.454 -7.169 1.00 87.19 171 ILE A CA 1
ATOM 1371 C C . ILE A 1 171 ? 15.597 6.526 -5.683 1.00 87.19 171 ILE A C 1
ATOM 1373 O O . ILE A 1 171 ? 14.422 6.684 -5.347 1.00 87.19 171 ILE A O 1
ATOM 1377 N N . SER A 1 172 ? 16.589 6.459 -4.789 1.00 90.69 172 SER A N 1
ATOM 1378 C CA . SER A 1 172 ? 16.348 6.468 -3.339 1.00 90.69 172 SER A CA 1
ATOM 1379 C C . SER A 1 172 ? 15.623 7.738 -2.894 1.00 90.69 172 SER A C 1
ATOM 1381 O O . SER A 1 172 ? 14.663 7.673 -2.126 1.00 90.69 172 SER A O 1
ATOM 1383 N N . LYS A 1 173 ? 16.045 8.896 -3.414 1.00 91.12 173 LYS A N 1
ATOM 1384 C CA . LYS A 1 173 ? 15.443 10.196 -3.107 1.00 91.12 173 LYS A CA 1
ATOM 1385 C C . LYS A 1 173 ? 13.998 10.283 -3.598 1.00 91.12 173 LYS A C 1
ATOM 1387 O O . LYS A 1 173 ? 13.137 10.789 -2.876 1.00 91.12 173 LYS A O 1
ATOM 1392 N N . GLU A 1 174 ? 13.718 9.812 -4.808 1.00 88.75 174 GLU A N 1
ATOM 1393 C CA . GLU A 1 174 ? 12.357 9.809 -5.348 1.00 88.75 174 GLU A CA 1
ATOM 1394 C C . GLU A 1 174 ? 11.432 8.882 -4.556 1.00 88.75 174 GLU A C 1
ATOM 1396 O O . GLU A 1 174 ? 10.307 9.261 -4.210 1.00 88.75 174 GLU A O 1
ATOM 1401 N N . MET A 1 175 ? 11.915 7.696 -4.185 1.00 88.75 175 MET A N 1
ATOM 1402 C CA . MET A 1 175 ? 11.162 6.774 -3.338 1.00 88.75 175 MET A CA 1
ATOM 1403 C C . MET A 1 175 ? 10.875 7.372 -1.963 1.00 88.75 175 MET A C 1
ATOM 1405 O O . MET A 1 175 ? 9.726 7.349 -1.519 1.00 88.75 175 MET A O 1
ATOM 1409 N N . GLU A 1 176 ? 11.879 7.967 -1.315 1.00 92.56 176 GLU A N 1
ATOM 1410 C CA . GLU A 1 176 ? 11.705 8.629 -0.023 1.00 92.56 176 GLU A CA 1
ATOM 1411 C C . GLU A 1 176 ? 10.609 9.701 -0.096 1.00 92.56 176 GLU A C 1
ATOM 1413 O O . GLU A 1 176 ? 9.695 9.722 0.733 1.00 92.56 176 GLU A O 1
ATOM 1418 N N . GLN A 1 177 ? 10.625 10.545 -1.131 1.00 91.94 177 GLN A N 1
ATOM 1419 C CA . GLN A 1 177 ? 9.597 11.567 -1.322 1.00 91.94 177 GLN A CA 1
ATOM 1420 C C . GLN A 1 177 ? 8.195 10.968 -1.499 1.00 91.94 177 GLN A C 1
ATOM 1422 O O . GLN A 1 177 ? 7.232 11.473 -0.909 1.00 91.94 177 GLN A O 1
ATOM 1427 N N . ARG A 1 178 ? 8.043 9.907 -2.305 1.00 89.56 178 ARG A N 1
ATOM 1428 C CA . ARG A 1 178 ? 6.747 9.231 -2.521 1.00 89.56 178 ARG A CA 1
ATOM 1429 C C . ARG A 1 178 ? 6.216 8.605 -1.232 1.00 89.56 178 ARG A C 1
ATOM 1431 O O . ARG A 1 178 ? 5.033 8.760 -0.910 1.00 89.56 178 ARG A O 1
ATOM 1438 N N . ILE A 1 179 ? 7.090 7.969 -0.458 1.00 91.81 179 ILE A N 1
ATOM 1439 C CA . ILE A 1 179 ? 6.755 7.364 0.835 1.00 91.81 179 ILE A CA 1
ATOM 1440 C C . ILE A 1 179 ? 6.331 8.444 1.828 1.00 91.81 179 ILE A C 1
ATOM 1442 O O . ILE A 1 179 ? 5.249 8.356 2.407 1.00 91.81 179 ILE A O 1
ATOM 1446 N N . GLN A 1 180 ? 7.107 9.520 1.968 1.00 93.12 180 GLN A N 1
ATOM 1447 C CA . GLN A 1 180 ? 6.769 10.628 2.863 1.00 93.12 180 GLN A CA 1
ATOM 1448 C C . GLN A 1 180 ? 5.431 11.287 2.498 1.00 93.12 180 GLN A C 1
ATOM 1450 O O . GLN A 1 180 ? 4.637 11.603 3.388 1.00 93.12 180 GLN A O 1
ATOM 1455 N N . LYS A 1 181 ? 5.147 11.485 1.203 1.00 92.94 181 LYS A N 1
ATOM 1456 C CA . LYS A 1 181 ? 3.847 11.999 0.733 1.00 92.94 181 LYS A CA 1
ATOM 1457 C C . LYS A 1 181 ? 2.701 11.072 1.147 1.00 92.94 181 LYS A C 1
ATOM 1459 O O . LYS A 1 181 ? 1.684 11.549 1.651 1.00 92.94 181 LYS A O 1
ATOM 1464 N N . SER A 1 182 ? 2.889 9.765 0.990 1.00 91.81 182 SER A N 1
ATOM 1465 C CA . SER A 1 182 ? 1.891 8.748 1.338 1.00 91.81 182 SER A CA 1
ATOM 1466 C C . SER A 1 182 ? 1.648 8.680 2.847 1.00 91.81 182 SER A C 1
ATOM 1468 O O . SER A 1 182 ? 0.498 8.722 3.282 1.00 91.81 182 SER A O 1
ATOM 1470 N N . ILE A 1 183 ? 2.710 8.706 3.661 1.00 90.69 183 ILE A N 1
ATOM 1471 C CA . ILE A 1 183 ? 2.622 8.776 5.128 1.00 90.69 183 ILE A CA 1
ATOM 1472 C C . ILE A 1 183 ? 1.836 10.017 5.559 1.00 90.69 183 ILE A C 1
ATOM 1474 O O . ILE A 1 183 ? 0.888 9.900 6.335 1.00 90.69 183 ILE A O 1
ATOM 1478 N N . LYS A 1 184 ? 2.179 11.201 5.033 1.00 91.75 184 LYS A N 1
ATOM 1479 C CA . LYS A 1 184 ? 1.477 12.456 5.357 1.00 91.75 184 LYS A CA 1
ATOM 1480 C C . LYS A 1 184 ? -0.009 12.374 5.013 1.00 91.75 184 LYS A C 1
ATOM 1482 O O . LYS A 1 184 ? -0.846 12.833 5.790 1.00 91.75 184 LYS A O 1
ATOM 1487 N N . LEU A 1 185 ? -0.345 11.778 3.870 1.00 92.00 185 LEU A N 1
ATOM 1488 C CA . LEU A 1 185 ? -1.726 11.606 3.434 1.00 92.00 185 LEU A CA 1
ATOM 1489 C C . LEU A 1 185 ? -2.499 10.652 4.354 1.00 92.00 185 LEU A C 1
ATOM 1491 O O . LEU A 1 185 ? -3.594 10.993 4.802 1.00 92.00 185 LEU A O 1
ATOM 1495 N N . VAL A 1 186 ? -1.936 9.487 4.675 1.00 91.31 186 VAL A N 1
ATOM 1496 C CA . VAL A 1 186 ? -2.558 8.515 5.588 1.00 91.31 186 VAL A CA 1
ATOM 1497 C C . VAL A 1 186 ? -2.744 9.126 6.974 1.00 91.31 186 VAL A C 1
ATOM 1499 O O . VAL A 1 186 ? -3.846 9.079 7.522 1.00 91.31 186 VAL A O 1
ATOM 1502 N N . GLN A 1 187 ? -1.709 9.779 7.508 1.00 89.12 187 GLN A N 1
ATOM 1503 C CA . GLN A 1 187 ? -1.784 10.487 8.782 1.00 89.12 187 GLN A CA 1
ATOM 1504 C C . GLN A 1 187 ? -2.888 11.542 8.754 1.00 89.12 187 GLN A C 1
ATOM 1506 O O . GLN A 1 187 ? -3.722 11.544 9.645 1.00 89.12 187 GLN A O 1
ATOM 1511 N N . LYS A 1 188 ? -2.974 12.387 7.722 1.00 90.81 188 LYS A N 1
ATOM 1512 C CA . LYS A 1 188 ? -4.039 13.397 7.611 1.00 90.81 188 LYS A CA 1
ATOM 1513 C C . LYS A 1 188 ? -5.443 12.778 7.618 1.00 90.81 188 LYS A C 1
ATOM 1515 O O . LYS A 1 188 ? -6.325 13.302 8.286 1.00 90.81 188 LYS A O 1
ATOM 1520 N N . ASN A 1 189 ? -5.656 11.676 6.896 1.00 87.00 189 ASN A N 1
ATOM 1521 C CA . ASN A 1 189 ? -6.973 11.033 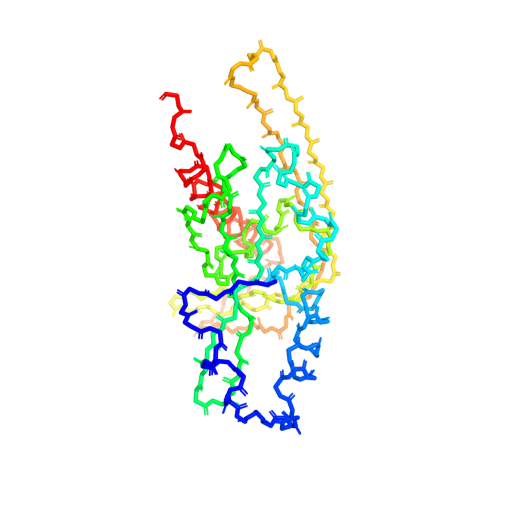6.800 1.00 87.00 189 ASN A CA 1
ATOM 1522 C C . ASN A 1 189 ? -7.373 10.285 8.080 1.00 87.00 189 ASN A C 1
ATOM 1524 O O . ASN A 1 189 ? -8.546 10.271 8.447 1.00 87.00 189 ASN A O 1
ATOM 1528 N N . ILE A 1 190 ? -6.418 9.670 8.781 1.00 83.38 190 ILE A N 1
ATOM 1529 C CA . ILE A 1 190 ? -6.704 8.899 10.000 1.00 83.38 190 ILE A CA 1
ATOM 1530 C C . ILE A 1 190 ? -6.756 9.807 11.242 1.00 83.38 190 ILE A C 1
ATOM 1532 O O . ILE A 1 190 ? -7.572 9.572 12.133 1.00 83.38 190 ILE A O 1
ATOM 1536 N N . ARG A 1 191 ? -5.943 10.871 11.285 1.00 69.19 191 ARG A N 1
ATOM 1537 C CA . ARG A 1 191 ? -5.719 11.748 12.453 1.00 69.19 191 ARG A CA 1
ATOM 1538 C C . ARG A 1 191 ? -6.815 12.790 12.702 1.00 69.19 191 ARG A C 1
ATOM 1540 O O . ARG A 1 191 ? -6.634 13.638 13.566 1.00 69.19 191 ARG A O 1
ATOM 1547 N N . TRP A 1 192 ? -7.960 12.757 12.016 1.00 46.47 192 TRP A N 1
ATOM 1548 C CA . TRP A 1 192 ? -9.087 13.605 12.426 1.00 46.47 192 TRP A CA 1
ATOM 1549 C C . TRP A 1 192 ? -9.519 13.225 13.858 1.00 46.47 192 TRP A C 1
ATOM 1551 O O . TRP A 1 192 ? -10.195 12.204 14.042 1.00 46.47 192 TRP A O 1
ATOM 1561 N N . MET A 1 193 ? -9.135 14.087 14.813 1.00 35.50 193 MET A N 1
ATOM 1562 C CA . MET A 1 193 ? -9.266 14.069 16.284 1.00 35.50 193 MET A CA 1
ATOM 1563 C C . MET A 1 193 ? -8.002 13.649 17.055 1.00 35.50 193 MET A C 1
ATOM 1565 O O . MET A 1 193 ? -7.836 12.478 17.394 1.00 35.50 193 MET A O 1
ATOM 1569 N N . TYR A 1 194 ? -7.171 14.636 17.395 1.00 37.22 194 TYR A N 1
ATOM 1570 C CA . TYR A 1 194 ? -7.250 15.199 18.749 1.00 37.22 194 TYR A CA 1
ATOM 1571 C C . TYR A 1 194 ? -7.852 16.594 18.636 1.00 37.22 194 TYR A C 1
ATOM 1573 O O . TYR A 1 194 ? -7.513 17.260 17.629 1.00 37.22 194 TYR A O 1
#

Nearest PDB structures (foldseek):
  3n54-assembly1_B  TM=8.486E-01  e=5.171E-07  Bacillus subtilis subsp. subtilis str. 168
  3ua0-assembly1_A-2  TM=3.606E-01  e=3.096E+00  Bombyx mori
  4wzj-assembly6_RR  TM=2.275E-01  e=2.757E+00  Homo sapiens
  4wzj-assembly11_KKKK  TM=2.291E-01  e=3.096E+00  Homo sapiens

pLDDT: mean 86.09, std 9.84, range [35.5, 96.81]

Solvent-accessible surface area (backbone atoms only — not comparable to full-atom values): 10766 Å² total; per-residue (Å²): 103,42,58,97,64,71,65,65,64,51,68,69,32,64,25,77,95,42,61,51,38,68,60,43,51,52,58,57,49,68,41,19,55,56,30,32,30,33,47,60,63,62,53,69,67,62,53,51,51,29,54,77,70,39,40,62,49,71,29,20,22,53,42,77,53,98,70,15,78,43,74,52,2,29,35,34,29,34,18,88,77,65,42,76,58,45,73,37,51,33,71,42,24,29,23,40,30,77,75,71,46,91,61,54,17,31,68,51,73,50,78,53,102,54,38,41,41,29,41,35,38,70,40,72,48,77,48,77,47,79,43,61,93,41,85,92,62,62,46,74,52,76,48,79,45,79,42,65,47,79,77,41,81,47,61,79,53,85,81,67,77,71,51,68,69,56,52,52,50,53,52,51,53,53,49,51,52,43,26,52,52,21,49,54,51,52,47,60,49,61,54,76,76,129

Mean predicted aligned error: 6.58 Å

InterPro domains:
  IPR008844 Spore germination GerAC-like [PTHR35789] (2-189)
  IPR038501 Spore germination GerAC, C-terminal domain superfamily [G3DSA:3.30.300.210] (90-191)
  IPR046953 Spore germination GerAC-like, C-terminal [PF05504] (72-188)

Secondary structure (DSSP, 8-state):
-B-SS-THHHHTPPPSS---HHHHHHHHHT-GGG-TTBPPPPPHHHHHHHHHTT--EEEEEEEE-SSSEEEEEEEEEETTTTEEEEEE-HHHHHHHHHHH-SS--EEEEEEETTEEEEEEEEEEEEEEEEE-SSTTS-EEEEEEEEEEEEEEEEES-TT----HHHHHHHHHHHHHHHHHHHHHHHHHHH----

Organism: NCBI:txid1431339